Protein AF-A0A7S3PMA8-F1 (afdb_monomer_lite)

Secondary structure (DSSP, 8-state):
----SPPEEEETT-TTSTTHHHHHHTT-EEEEEES-HHHHH-BTTB-HHHHHHHTTPPPPEEEE---STTT------TT-SEEEEEE----SSSS--EEE--SSSSPPPPPGGGSTT----EEE--HHHHHHHHHHHHHHHEEEEEEEEEEEEEETTT--GGGS--BTTEEEEEEEEEESSSSEEEEEEEEEE-S---GGGHHHHHHHHHHHHHHHHHH---SSSSSS------HHHHHHHHHHHHHHHHHHHHHHHHS--

Structure (mmCIF, N/CA/C/O backbone):
data_AF-A0A7S3PMA8-F1
#
_entry.id   AF-A0A7S3PMA8-F1
#
loop_
_atom_site.group_PDB
_atom_site.id
_atom_site.type_symbol
_atom_site.label_atom_id
_atom_site.label_alt_id
_atom_site.label_comp_id
_atom_site.label_asym_id
_atom_site.label_entity_id
_atom_site.label_seq_id
_atom_site.pdbx_PDB_ins_code
_atom_site.Cartn_x
_atom_site.Cartn_y
_atom_site.Cartn_z
_atom_site.occupancy
_atom_site.B_iso_or_equiv
_atom_site.auth_seq_id
_atom_site.auth_comp_id
_atom_site.auth_asym_id
_atom_site.auth_atom_id
_atom_site.pdbx_PDB_model_num
ATOM 1 N N . LYS A 1 1 ? -29.763 1.129 2.396 1.00 38.31 1 LYS A N 1
ATOM 2 C CA . LYS A 1 1 ? -29.189 -0.102 1.795 1.00 38.31 1 LYS A CA 1
ATOM 3 C C . LYS A 1 1 ? -28.313 -0.768 2.851 1.00 38.31 1 LYS A C 1
ATOM 5 O O . LYS A 1 1 ? -27.217 -0.284 3.081 1.00 38.31 1 LYS A O 1
ATOM 10 N N . PHE A 1 2 ? -28.809 -1.796 3.542 1.00 37.44 2 PHE A N 1
ATOM 11 C CA . PHE A 1 2 ? -27.982 -2.598 4.448 1.00 37.44 2 PHE A CA 1
ATOM 12 C C . PHE A 1 2 ? -27.041 -3.451 3.591 1.00 37.44 2 PHE A C 1
ATOM 14 O O . PHE A 1 2 ? -27.498 -4.325 2.856 1.00 37.44 2 PHE A O 1
ATOM 21 N N . ARG A 1 3 ? -25.744 -3.137 3.601 1.00 42.75 3 ARG A N 1
ATOM 22 C CA . ARG A 1 3 ? -24.720 -3.932 2.917 1.00 42.75 3 ARG A CA 1
ATOM 23 C C . ARG A 1 3 ? -24.452 -5.142 3.822 1.00 42.75 3 ARG A C 1
ATOM 25 O O . ARG A 1 3 ? -23.809 -5.012 4.851 1.00 42.75 3 ARG A O 1
ATOM 32 N N . PHE A 1 4 ? -25.034 -6.293 3.483 1.00 50.31 4 PHE A N 1
ATOM 33 C CA . PHE A 1 4 ? -24.898 -7.555 4.234 1.00 50.31 4 PHE A CA 1
ATOM 34 C C . PHE A 1 4 ? -23.521 -8.229 4.070 1.00 50.31 4 PHE A C 1
ATOM 36 O O . PHE A 1 4 ? -23.271 -9.269 4.673 1.00 50.31 4 PHE A O 1
ATOM 43 N N . PHE A 1 5 ? -22.621 -7.645 3.277 1.00 60.41 5 PHE A N 1
ATOM 44 C CA . PHE A 1 5 ? -21.268 -8.149 3.073 1.00 60.41 5 PHE A CA 1
ATOM 45 C C . PHE A 1 5 ? -20.279 -7.328 3.894 1.00 60.41 5 PHE A C 1
ATOM 47 O O . PHE A 1 5 ? -20.252 -6.102 3.777 1.00 60.41 5 PHE A O 1
ATOM 54 N N . ARG A 1 6 ? -19.477 -8.015 4.716 1.00 78.44 6 ARG A N 1
ATOM 55 C CA . ARG A 1 6 ? -18.289 -7.421 5.333 1.00 78.44 6 ARG A CA 1
ATOM 56 C C . ARG A 1 6 ? -17.333 -7.014 4.216 1.00 78.44 6 ARG A C 1
ATOM 58 O O . ARG A 1 6 ? -17.061 -7.825 3.334 1.00 78.44 6 ARG A O 1
ATOM 65 N N . GLU A 1 7 ? -16.860 -5.775 4.253 1.00 93.94 7 GLU A N 1
ATOM 66 C CA . GLU A 1 7 ? -15.875 -5.276 3.293 1.00 93.94 7 GLU A CA 1
ATOM 67 C C . GLU A 1 7 ? -14.530 -5.970 3.518 1.00 93.94 7 GLU A C 1
ATOM 69 O O . GLU A 1 7 ? -14.171 -6.293 4.657 1.00 93.94 7 GLU A O 1
ATOM 74 N N . ILE A 1 8 ? -13.796 -6.219 2.434 1.00 96.56 8 ILE A N 1
ATOM 75 C CA . ILE A 1 8 ? -12.480 -6.853 2.484 1.00 96.56 8 ILE A CA 1
ATOM 76 C C . ILE A 1 8 ? -11.402 -5.786 2.311 1.00 96.56 8 ILE A C 1
ATOM 78 O O . ILE A 1 8 ? -11.321 -5.131 1.269 1.00 96.56 8 ILE A O 1
ATOM 82 N N . ILE A 1 9 ? -10.553 -5.634 3.327 1.00 98.06 9 ILE A N 1
ATOM 83 C CA . ILE A 1 9 ? -9.512 -4.604 3.374 1.00 98.06 9 ILE A CA 1
ATOM 84 C C . ILE A 1 9 ? -8.130 -5.248 3.387 1.00 98.06 9 ILE A C 1
ATOM 86 O O . ILE A 1 9 ? -7.898 -6.209 4.117 1.00 98.06 9 ILE A O 1
ATOM 90 N N . LEU A 1 10 ? -7.204 -4.702 2.599 1.00 98.19 10 LEU A N 1
ATOM 91 C CA . LEU A 1 10 ? -5.800 -5.110 2.575 1.00 98.19 10 LEU A CA 1
ATOM 92 C C . LEU A 1 10 ? -4.884 -3.972 3.046 1.00 98.19 10 LEU A C 1
ATOM 94 O O . LEU A 1 10 ? -4.959 -2.861 2.529 1.00 98.19 10 LEU A O 1
ATOM 98 N N . ASP A 1 11 ? -3.946 -4.275 3.938 1.00 97.75 11 ASP A N 1
ATOM 99 C CA . ASP A 1 11 ? -2.753 -3.455 4.166 1.00 97.75 11 ASP A CA 1
ATOM 100 C C . ASP A 1 11 ? -1.510 -4.198 3.641 1.00 97.75 11 ASP A C 1
ATOM 102 O O . ASP A 1 11 ? -1.054 -5.149 4.281 1.00 97.75 11 ASP A O 1
ATOM 106 N N . PRO A 1 12 ? -0.947 -3.821 2.475 1.00 96.44 12 PRO A N 1
ATOM 107 C CA . PRO A 1 12 ? 0.231 -4.479 1.911 1.00 96.44 12 PRO A CA 1
ATOM 108 C C . PRO A 1 12 ? 1.545 -4.185 2.652 1.00 96.44 12 PRO A C 1
ATOM 110 O O . PRO A 1 12 ? 2.574 -4.758 2.285 1.00 96.44 12 PRO A O 1
ATOM 113 N N . PHE A 1 13 ? 1.528 -3.288 3.643 1.00 94.94 13 PHE A N 1
ATOM 114 C CA . PHE A 1 13 ? 2.679 -2.881 4.451 1.00 94.94 13 PHE A CA 1
ATOM 115 C C . PHE A 1 13 ? 2.296 -2.834 5.939 1.00 94.94 13 PHE A C 1
ATOM 117 O O . PHE A 1 13 ? 2.542 -1.849 6.634 1.00 94.94 13 PHE A O 1
ATOM 124 N N . VAL A 1 14 ? 1.684 -3.920 6.420 1.00 94.50 14 VAL A N 1
ATOM 125 C CA . VAL A 1 14 ? 0.914 -3.970 7.672 1.00 94.50 14 VAL A CA 1
ATOM 126 C C . VAL A 1 14 ? 1.694 -3.549 8.913 1.00 94.50 14 VAL A C 1
ATOM 128 O O . VAL A 1 14 ? 1.109 -3.021 9.863 1.00 94.50 14 VAL A O 1
ATOM 131 N N . GLY A 1 15 ? 3.009 -3.781 8.952 1.00 91.44 15 GLY A N 1
ATOM 132 C CA . GLY A 1 15 ? 3.815 -3.447 10.115 1.00 91.44 15 GLY A CA 1
ATOM 133 C C . GLY A 1 15 ? 3.262 -4.098 11.390 1.00 91.44 15 GLY A C 1
ATOM 134 O O . GLY A 1 15 ? 3.107 -5.313 11.487 1.00 91.44 15 GLY A O 1
ATOM 135 N N . THR A 1 16 ? 2.919 -3.270 12.379 1.00 88.75 16 THR A N 1
ATOM 136 C CA . THR A 1 16 ? 2.305 -3.710 13.645 1.00 88.75 16 THR A CA 1
ATOM 137 C C . THR A 1 16 ? 0.781 -3.888 13.583 1.00 88.75 16 THR A C 1
ATOM 139 O O . THR A 1 16 ? 0.163 -4.140 14.615 1.00 88.75 16 THR A O 1
ATOM 142 N N . GLY A 1 17 ? 0.151 -3.712 12.419 1.00 91.38 17 GLY A N 1
ATOM 143 C CA . GLY A 1 17 ? -1.290 -3.904 12.211 1.00 91.38 17 GLY A CA 1
ATOM 144 C C . GLY A 1 17 ? -2.182 -2.742 12.638 1.00 91.38 17 GLY A C 1
ATOM 145 O O . GLY A 1 17 ? -3.403 -2.873 12.615 1.00 91.38 17 GLY A O 1
ATOM 146 N N . SER A 1 18 ? -1.611 -1.596 13.015 1.00 92.19 18 SER A N 1
ATOM 147 C CA . SER A 1 18 ? -2.373 -0.486 13.601 1.00 92.19 18 SER A CA 1
ATOM 148 C C . SER A 1 18 ? -3.406 0.127 12.648 1.00 92.19 18 SER A C 1
ATOM 150 O O . SER A 1 18 ? -4.466 0.540 13.108 1.00 92.19 18 SER A O 1
ATOM 152 N N . LEU A 1 19 ? -3.140 0.170 11.336 1.00 95.12 19 LEU A N 1
ATOM 153 C CA . LEU A 1 19 ? -4.092 0.701 10.347 1.00 95.12 19 LEU A CA 1
ATOM 154 C C . LEU A 1 19 ? -5.306 -0.208 10.127 1.00 95.12 19 LEU A C 1
ATOM 156 O O . LEU A 1 19 ? -6.382 0.267 9.765 1.00 95.12 19 LEU A O 1
ATOM 160 N N . LEU A 1 20 ? -5.161 -1.504 10.400 1.00 96.56 20 LEU A N 1
ATOM 161 C CA . LEU A 1 20 ? -6.244 -2.475 10.275 1.00 96.56 20 LEU A CA 1
ATOM 162 C C . LEU A 1 20 ? -7.172 -2.482 11.502 1.00 96.56 20 LEU A C 1
ATOM 164 O O . LEU A 1 20 ? -8.302 -2.945 11.395 1.00 96.56 20 LEU A O 1
ATOM 168 N N . ILE A 1 21 ? -6.754 -1.921 12.644 1.00 96.19 21 ILE A N 1
ATOM 169 C CA . ILE A 1 21 ? -7.591 -1.797 13.852 1.00 96.19 21 ILE A CA 1
ATOM 170 C C . ILE A 1 21 ? -8.912 -1.056 13.579 1.00 96.19 21 ILE A C 1
ATOM 172 O O . ILE A 1 21 ? -9.964 -1.650 13.826 1.00 96.19 21 ILE A O 1
ATOM 176 N N . PRO A 1 22 ? -8.922 0.193 13.059 1.00 95.75 22 PRO A N 1
ATOM 177 C CA . PRO A 1 22 ? -10.178 0.884 12.767 1.00 95.75 22 PRO A CA 1
ATOM 178 C C . PRO A 1 22 ? -11.003 0.146 11.706 1.00 95.75 22 PRO A C 1
ATOM 180 O O . PRO A 1 22 ? -12.216 0.033 1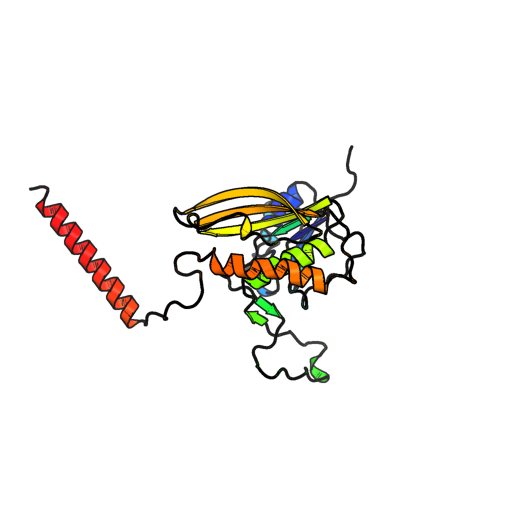1.847 1.00 95.75 22 PRO A O 1
ATOM 183 N N . CYS A 1 23 ? -10.353 -0.421 10.689 1.00 96.00 23 CYS A N 1
ATOM 184 C CA . CYS A 1 23 ? -11.004 -1.206 9.640 1.00 96.00 23 CYS A CA 1
ATOM 185 C C . CYS A 1 23 ? -11.808 -2.385 10.219 1.00 96.00 23 CYS A C 1
ATOM 187 O O . CYS A 1 23 ? -12.990 -2.555 9.910 1.00 96.00 23 CYS A O 1
ATOM 189 N N . THR A 1 24 ? -11.187 -3.154 11.117 1.00 96.12 24 THR A N 1
ATOM 190 C CA . THR A 1 24 ? -11.832 -4.270 11.817 1.00 96.12 24 THR A CA 1
ATOM 191 C C . THR A 1 24 ? -12.903 -3.792 12.793 1.00 96.12 24 THR A C 1
ATOM 193 O O . THR A 1 24 ? -13.965 -4.405 12.872 1.00 96.12 24 THR A O 1
ATOM 196 N N . TYR A 1 25 ? -12.659 -2.701 13.527 1.00 95.75 25 TYR A N 1
ATOM 197 C CA . TYR A 1 25 ? -13.641 -2.122 14.451 1.00 95.75 25 TYR A CA 1
ATOM 198 C C . TYR A 1 25 ? -14.954 -1.764 13.738 1.00 95.75 25 TYR A C 1
ATOM 200 O O . TYR A 1 25 ? -16.032 -2.035 14.260 1.00 95.75 25 TYR A O 1
ATOM 208 N N . PHE A 1 26 ? -14.872 -1.241 12.510 1.00 94.75 26 PHE A N 1
ATOM 209 C CA . PHE A 1 26 ? -16.038 -0.951 11.670 1.00 94.75 26 PHE A CA 1
ATOM 210 C C . PHE A 1 26 ? -16.614 -2.176 10.930 1.00 94.75 26 PHE A C 1
ATOM 212 O O . PHE A 1 26 ? -17.517 -2.028 10.111 1.00 94.75 26 PHE A O 1
ATOM 219 N N . GLY A 1 27 ? -16.149 -3.392 11.240 1.00 93.62 27 GLY A N 1
ATOM 220 C CA . GLY A 1 27 ? -16.753 -4.648 10.781 1.00 93.62 27 GLY A CA 1
ATOM 221 C C . GLY A 1 27 ? -16.135 -5.270 9.526 1.00 93.62 27 GLY A C 1
ATOM 222 O O . GLY A 1 27 ? -16.688 -6.244 9.007 1.00 93.62 27 GLY A O 1
ATOM 223 N N . SER A 1 28 ? -15.005 -4.751 9.044 1.00 95.69 28 SER A N 1
ATOM 224 C CA . SER A 1 28 ? -14.321 -5.286 7.857 1.00 95.69 28 SER A CA 1
ATOM 225 C C . SER A 1 28 ? -13.547 -6.569 8.166 1.00 95.69 28 SER A C 1
ATOM 227 O O . SER A 1 28 ? -13.084 -6.778 9.290 1.00 95.69 28 SER A O 1
ATOM 229 N N . TYR A 1 29 ? -13.370 -7.421 7.154 1.00 96.12 29 TYR A N 1
ATOM 230 C CA . TYR A 1 29 ? -12.402 -8.515 7.201 1.00 96.12 29 TYR A CA 1
ATOM 231 C C . TYR A 1 29 ? -11.065 -8.019 6.650 1.00 96.12 29 TYR A C 1
ATOM 233 O O . TYR A 1 29 ? -10.991 -7.518 5.528 1.00 96.12 29 TYR A O 1
ATOM 241 N N . CYS A 1 30 ? -10.009 -8.143 7.446 1.00 97.25 30 CYS A N 1
ATOM 242 C CA . CYS A 1 30 ? -8.735 -7.500 7.164 1.00 97.25 30 CYS A CA 1
ATOM 243 C C . CYS A 1 30 ? -7.656 -8.527 6.808 1.00 97.25 30 CYS A C 1
ATOM 245 O O . CYS A 1 30 ? -7.473 -9.524 7.506 1.00 97.25 30 CYS A O 1
ATOM 247 N N . TYR A 1 31 ? -6.899 -8.224 5.762 1.00 97.06 31 TYR A N 1
ATOM 248 C CA . TYR A 1 31 ? -5.677 -8.907 5.366 1.00 97.06 31 TYR A CA 1
ATOM 249 C C . TYR A 1 31 ? -4.503 -7.948 5.535 1.00 97.06 31 TYR A C 1
ATOM 251 O O . TYR A 1 31 ? -4.583 -6.777 5.168 1.00 97.06 31 TYR A O 1
ATOM 259 N N . GLY A 1 32 ? -3.403 -8.433 6.089 1.00 96.19 32 GLY A N 1
ATOM 260 C CA . GLY A 1 32 ? -2.172 -7.669 6.239 1.00 96.19 32 GLY A CA 1
ATOM 261 C C . GLY A 1 32 ? -1.009 -8.392 5.589 1.00 96.19 32 GLY A C 1
ATOM 262 O O . GLY A 1 32 ? -0.935 -9.615 5.643 1.00 96.19 32 GLY A O 1
ATOM 263 N N . ALA A 1 33 ? -0.073 -7.660 5.000 1.00 95.25 33 ALA A N 1
ATOM 264 C CA . ALA A 1 33 ? 1.144 -8.247 4.477 1.00 95.25 33 ALA A CA 1
ATOM 265 C C . ALA A 1 33 ? 2.393 -7.445 4.826 1.00 95.25 33 ALA A C 1
ATOM 267 O O . ALA A 1 33 ? 2.359 -6.222 4.905 1.00 95.25 33 ALA A O 1
ATOM 268 N N . ASP A 1 34 ? 3.504 -8.150 5.020 1.00 93.62 34 ASP A N 1
ATOM 269 C CA . ASP A 1 34 ? 4.830 -7.547 5.143 1.00 93.62 34 ASP A CA 1
ATOM 270 C C . ASP A 1 34 ? 5.879 -8.469 4.511 1.00 93.62 34 ASP A C 1
ATOM 272 O O . ASP A 1 34 ? 5.765 -9.698 4.537 1.00 93.62 34 ASP A O 1
ATOM 276 N N . ILE A 1 35 ? 6.932 -7.889 3.944 1.00 91.75 35 ILE A N 1
ATOM 277 C CA . ILE A 1 35 ? 8.042 -8.659 3.373 1.00 91.75 35 ILE A CA 1
ATOM 278 C C . ILE A 1 35 ? 8.953 -9.229 4.474 1.00 91.75 35 ILE A C 1
ATOM 280 O O . ILE A 1 35 ? 9.617 -10.258 4.277 1.00 91.75 35 ILE A O 1
ATOM 284 N N . ASP A 1 36 ? 8.993 -8.575 5.639 1.00 88.94 36 ASP A N 1
ATOM 285 C CA . ASP A 1 36 ? 9.798 -8.965 6.790 1.00 88.94 36 ASP A CA 1
ATOM 286 C C . ASP A 1 36 ? 9.002 -9.849 7.760 1.00 88.94 36 ASP A C 1
ATOM 288 O O . ASP A 1 36 ? 8.242 -9.370 8.598 1.00 88.94 36 ASP A O 1
ATOM 292 N N . ALA A 1 37 ? 9.243 -11.163 7.704 1.00 86.31 37 ALA A N 1
ATOM 293 C CA . ALA A 1 37 ? 8.594 -12.143 8.582 1.00 86.31 37 ALA A CA 1
ATOM 294 C C . ALA A 1 37 ? 8.743 -11.815 10.078 1.00 86.31 37 ALA A C 1
ATOM 296 O O . ALA A 1 37 ? 7.839 -12.081 10.861 1.00 86.31 37 ALA A O 1
ATOM 297 N N . ARG A 1 38 ? 9.846 -11.164 10.473 1.00 86.75 38 ARG A N 1
ATOM 298 C CA . ARG A 1 38 ? 10.104 -10.795 11.875 1.00 86.75 38 ARG A CA 1
ATOM 299 C C . ARG A 1 38 ? 9.115 -9.754 12.395 1.00 86.75 38 ARG A C 1
ATOM 301 O O . ARG A 1 38 ? 8.906 -9.662 13.600 1.00 86.75 38 ARG A O 1
ATOM 308 N N . ILE A 1 39 ? 8.562 -8.932 11.504 1.00 86.06 39 ILE A N 1
ATOM 309 C CA . ILE A 1 39 ? 7.545 -7.936 11.850 1.00 86.06 39 ILE A CA 1
ATOM 310 C C . ILE A 1 39 ? 6.208 -8.631 12.117 1.00 86.06 39 ILE A C 1
ATOM 312 O O . ILE A 1 39 ? 5.551 -8.315 13.106 1.00 86.06 39 ILE A O 1
ATOM 316 N N . LEU A 1 40 ? 5.865 -9.632 11.300 1.00 85.69 40 LEU A N 1
ATOM 317 C CA . LEU A 1 40 ? 4.648 -10.432 11.458 1.00 85.69 40 LEU A CA 1
ATOM 318 C C . LEU A 1 40 ? 4.698 -11.320 12.712 1.00 85.69 40 LEU A C 1
ATOM 320 O O . LEU A 1 40 ? 3.729 -11.383 13.465 1.00 85.69 40 LEU A O 1
ATOM 324 N N . GLU A 1 41 ? 5.839 -11.966 12.967 1.00 83.94 41 GLU A N 1
ATOM 325 C CA . GLU A 1 41 ? 6.057 -12.818 14.146 1.00 83.94 41 GLU A CA 1
ATOM 326 C C . GLU A 1 41 ? 6.108 -12.015 15.456 1.00 83.94 41 GLU A C 1
ATOM 328 O O . GLU A 1 41 ? 5.677 -12.498 16.506 1.00 83.94 41 GLU A O 1
ATOM 333 N N . GLY A 1 42 ? 6.603 -10.774 15.404 1.00 82.50 42 GLY A N 1
ATOM 334 C CA . GLY A 1 42 ? 6.761 -9.912 16.571 1.00 82.50 42 GLY A CA 1
ATOM 335 C C . GLY A 1 42 ? 7.967 -10.259 17.456 1.00 82.50 42 GLY A C 1
ATOM 336 O O . GLY A 1 42 ? 8.863 -11.015 17.083 1.00 82.50 42 GLY A O 1
ATOM 337 N N . LYS A 1 43 ? 8.036 -9.652 18.648 1.00 79.44 43 LYS A N 1
ATOM 338 C CA . LYS A 1 43 ? 9.097 -9.873 19.652 1.00 79.44 43 LYS A CA 1
ATOM 339 C C . LYS A 1 43 ? 8.527 -9.864 21.066 1.00 79.44 43 LYS A C 1
ATOM 341 O O . LYS A 1 43 ? 7.627 -9.085 21.359 1.00 79.44 43 LYS A O 1
ATOM 346 N N . ASN A 1 44 ? 9.121 -10.648 21.972 1.00 76.94 44 ASN A N 1
ATOM 347 C CA . ASN A 1 44 ? 8.786 -10.664 23.406 1.00 76.94 44 ASN A CA 1
ATOM 348 C C . ASN A 1 44 ? 7.275 -10.817 23.666 1.00 76.94 44 ASN A C 1
ATOM 350 O O . ASN A 1 44 ? 6.686 -10.034 24.411 1.00 76.94 44 ASN A O 1
ATOM 354 N N . SER A 1 45 ? 6.647 -11.781 22.986 1.00 72.94 45 SER A N 1
ATOM 355 C CA . SER A 1 45 ? 5.202 -12.058 23.050 1.00 72.94 45 SER A CA 1
ATOM 356 C C . SER A 1 45 ? 4.288 -10.917 22.577 1.00 72.94 45 SER A C 1
ATOM 358 O O . SER A 1 45 ? 3.076 -11.001 22.753 1.00 72.94 45 SER A O 1
ATOM 360 N N . LYS A 1 46 ? 4.845 -9.863 21.961 1.00 79.81 46 LYS A N 1
ATOM 361 C CA . LYS A 1 46 ? 4.096 -8.790 21.301 1.00 79.81 46 LYS A CA 1
ATOM 362 C C . LYS A 1 46 ? 4.253 -8.898 19.792 1.00 79.81 46 LYS A C 1
ATOM 364 O O . LYS A 1 46 ? 5.366 -8.803 19.274 1.00 79.81 46 LYS A O 1
ATOM 369 N N . ASN A 1 47 ? 3.142 -9.062 19.094 1.00 85.31 47 ASN A N 1
ATOM 370 C CA . ASN A 1 47 ? 3.076 -9.167 17.640 1.00 85.31 47 ASN A CA 1
ATOM 371 C C . ASN A 1 47 ? 1.931 -8.302 17.097 1.00 85.31 47 ASN A C 1
ATOM 373 O O . ASN A 1 47 ? 1.261 -7.595 17.854 1.00 85.31 47 ASN A O 1
ATOM 377 N N . ALA A 1 48 ? 1.715 -8.341 15.783 1.00 85.06 48 ALA A N 1
ATOM 378 C CA . ALA A 1 48 ? 0.646 -7.578 15.146 1.00 85.06 48 ALA A CA 1
ATOM 379 C C . ALA A 1 48 ? -0.752 -7.921 15.706 1.00 85.06 48 ALA A C 1
ATOM 381 O O . ALA A 1 48 ? -1.629 -7.061 15.711 1.00 85.06 48 ALA A O 1
ATOM 382 N N . PHE A 1 49 ? -0.952 -9.130 16.248 1.00 91.50 49 PHE A N 1
ATOM 383 C CA . PHE A 1 49 ? -2.216 -9.547 16.860 1.00 91.50 49 PHE A CA 1
ATOM 384 C C . PHE A 1 49 ? -2.444 -8.995 18.264 1.00 91.50 49 PHE A C 1
ATOM 386 O O . PHE A 1 49 ? -3.597 -8.827 18.649 1.00 91.50 49 PHE A O 1
ATOM 393 N N . SER A 1 50 ? -1.387 -8.642 19.000 1.00 89.94 50 SER A N 1
ATOM 394 C CA . SER A 1 50 ? -1.512 -8.139 20.374 1.00 89.94 50 SER A CA 1
ATOM 395 C C . SER A 1 50 ? -2.395 -6.892 20.472 1.00 89.94 50 SER A C 1
ATOM 397 O O . SER A 1 50 ? -3.116 -6.728 21.452 1.00 89.94 50 SER A O 1
ATOM 399 N N . ASN A 1 51 ? -2.384 -6.038 19.443 1.00 88.81 51 ASN A N 1
ATOM 400 C CA . ASN A 1 51 ? -3.276 -4.882 19.369 1.00 88.81 51 ASN A CA 1
ATOM 401 C C . ASN A 1 51 ? -4.744 -5.325 19.245 1.00 88.81 51 ASN A C 1
ATOM 403 O O . ASN A 1 51 ? -5.602 -4.820 19.959 1.00 88.81 51 ASN A O 1
ATOM 407 N N . PHE A 1 52 ? -5.039 -6.302 18.386 1.00 94.38 52 PHE A N 1
ATOM 408 C CA . PHE A 1 52 ? -6.398 -6.822 18.202 1.00 94.38 52 PHE A CA 1
ATOM 409 C C . PHE A 1 52 ? -6.912 -7.519 19.460 1.00 94.38 52 PHE A C 1
ATOM 411 O O . PHE A 1 52 ? -8.057 -7.297 19.839 1.00 94.38 52 PHE A O 1
ATOM 418 N N . ASP A 1 53 ? -6.055 -8.284 20.141 1.00 93.88 53 ASP A N 1
ATOM 419 C CA . ASP A 1 53 ? -6.380 -8.895 21.433 1.00 93.88 53 ASP A CA 1
ATOM 420 C C . ASP A 1 53 ? -6.735 -7.840 22.482 1.00 93.88 53 ASP A C 1
ATOM 422 O O . ASP A 1 53 ? -7.756 -7.958 23.157 1.00 93.88 53 ASP A O 1
ATOM 426 N N . GLN A 1 54 ? -5.939 -6.770 22.575 1.00 91.88 54 GLN A N 1
ATOM 427 C CA . GLN A 1 54 ? -6.186 -5.669 23.507 1.00 91.88 54 GLN A CA 1
ATOM 428 C C . GLN A 1 54 ? -7.542 -4.987 23.264 1.00 91.88 54 GLN A C 1
ATOM 430 O O . GLN A 1 54 ? -8.212 -4.610 24.223 1.00 91.88 54 GLN A O 1
ATOM 435 N N . TYR A 1 55 ? -7.943 -4.816 22.003 1.00 93.19 55 TYR A N 1
ATOM 436 C CA . TYR A 1 55 ? -9.215 -4.180 21.645 1.00 93.19 55 TYR A CA 1
ATOM 437 C C . TYR A 1 55 ? -10.395 -5.163 21.537 1.00 93.19 55 TYR A C 1
ATOM 439 O O . TYR A 1 55 ? -11.502 -4.732 21.220 1.00 93.19 55 TYR A O 1
ATOM 447 N N . GLY A 1 56 ? -10.193 -6.465 21.781 1.00 95.44 56 GLY A N 1
ATOM 448 C CA . GLY A 1 56 ? -11.240 -7.484 21.622 1.00 95.44 56 GLY A CA 1
ATOM 449 C C . GLY A 1 56 ? -11.734 -7.634 20.177 1.00 95.44 56 GLY A C 1
ATOM 450 O O . GLY A 1 56 ? -12.904 -7.934 19.947 1.00 95.44 56 GLY A O 1
ATOM 451 N N . LEU A 1 57 ? -10.861 -7.381 19.200 1.00 95.81 57 LEU A N 1
ATOM 452 C CA . LEU A 1 57 ? -11.185 -7.368 17.775 1.00 95.81 57 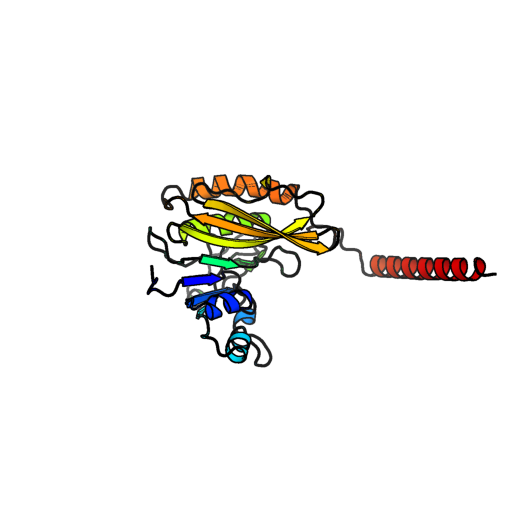LEU A CA 1
ATOM 453 C C . LEU A 1 57 ? -10.817 -8.684 17.086 1.00 95.81 57 LEU A C 1
ATOM 455 O O . LEU A 1 57 ? -9.904 -9.406 17.493 1.00 95.81 57 LEU A O 1
ATOM 459 N N . GLN A 1 58 ? -11.499 -8.968 15.975 1.00 94.62 58 GLN A N 1
ATOM 460 C CA . GLN A 1 58 ? -11.144 -10.087 15.110 1.00 94.62 58 GLN A CA 1
ATOM 461 C C . GLN A 1 58 ? -9.734 -9.886 14.532 1.00 94.62 58 GLN A C 1
ATOM 463 O O . GLN A 1 58 ? -9.417 -8.829 13.988 1.00 94.62 58 GLN A O 1
ATOM 468 N N . LYS A 1 59 ? -8.882 -10.908 14.624 1.00 95.38 59 LYS A N 1
ATOM 469 C CA . LYS A 1 59 ? -7.527 -10.845 14.063 1.00 95.38 59 LYS A CA 1
ATOM 470 C C . LYS A 1 59 ? -7.576 -10.842 12.526 1.00 95.38 59 LYS A C 1
ATOM 472 O O . LYS A 1 59 ? -8.412 -11.554 11.964 1.00 95.38 59 LYS A O 1
ATOM 477 N N . PRO A 1 60 ? -6.707 -10.066 11.853 1.00 95.25 60 PRO A N 1
ATOM 478 C CA . PRO A 1 60 ? -6.546 -10.142 10.408 1.00 95.25 60 PRO A CA 1
ATOM 479 C C . PRO A 1 60 ? -5.794 -11.416 10.009 1.00 95.25 60 PRO A C 1
ATOM 481 O O . PRO A 1 60 ? -5.069 -11.994 10.818 1.00 95.25 60 PRO A O 1
ATOM 484 N N . ASP A 1 61 ? -5.883 -11.800 8.742 1.00 95.31 61 ASP A N 1
ATOM 485 C CA . ASP A 1 61 ? -4.973 -12.793 8.170 1.00 95.31 61 ASP A CA 1
ATOM 486 C C . ASP A 1 61 ? -3.679 -12.102 7.724 1.00 95.31 61 ASP A C 1
ATOM 488 O O . ASP A 1 61 ? -3.718 -11.107 6.996 1.00 95.31 61 ASP A O 1
ATOM 492 N N . LEU A 1 62 ? -2.523 -12.609 8.166 1.00 94.12 62 LEU A N 1
ATOM 493 C CA . LEU A 1 62 ? -1.219 -12.004 7.883 1.00 94.12 62 LEU A CA 1
ATOM 494 C C . LEU A 1 62 ? -0.399 -12.842 6.904 1.00 94.12 62 LEU A C 1
ATOM 496 O O . LEU A 1 62 ? -0.193 -14.039 7.109 1.00 94.12 62 LEU A O 1
ATOM 500 N N . TRP A 1 63 ? 0.128 -12.197 5.865 1.00 93.00 63 TRP A N 1
ATOM 501 C CA . TRP A 1 63 ? 0.905 -12.835 4.810 1.00 93.00 63 TRP A CA 1
ATOM 502 C C . TRP A 1 63 ? 2.317 -12.279 4.731 1.00 93.00 63 TRP A C 1
ATOM 504 O O . TRP A 1 63 ? 2.543 -11.070 4.691 1.00 93.00 63 TRP A O 1
ATOM 514 N N . ARG A 1 64 ? 3.293 -13.174 4.593 1.00 91.50 64 ARG A N 1
ATOM 515 C CA . ARG A 1 64 ? 4.619 -12.757 4.159 1.00 91.50 64 ARG A CA 1
ATOM 516 C C . ARG A 1 64 ? 4.604 -12.545 2.647 1.00 91.50 64 ARG A C 1
ATOM 518 O O . ARG A 1 64 ? 4.544 -13.520 1.901 1.00 91.50 64 ARG A O 1
ATOM 525 N N . MET A 1 65 ? 4.690 -11.300 2.191 1.00 91.75 65 MET A N 1
ATOM 526 C CA . MET A 1 65 ? 4.595 -10.974 0.766 1.00 91.75 65 MET A CA 1
ATOM 527 C C . MET A 1 65 ? 5.410 -9.729 0.409 1.00 91.75 65 MET A C 1
ATOM 529 O O . MET A 1 65 ? 5.533 -8.793 1.190 1.00 91.75 65 MET A O 1
ATOM 533 N N . ASP A 1 66 ? 5.949 -9.714 -0.807 1.00 92.50 66 ASP A N 1
ATOM 534 C CA . ASP A 1 66 ? 6.499 -8.519 -1.441 1.00 92.50 66 ASP A CA 1
ATOM 535 C C . ASP A 1 66 ? 5.421 -7.874 -2.322 1.00 92.50 66 ASP A C 1
ATOM 537 O O . ASP A 1 66 ? 4.906 -8.522 -3.225 1.00 92.50 66 ASP A O 1
ATOM 541 N N . PHE A 1 67 ? 5.080 -6.606 -2.090 1.00 93.50 67 PHE A N 1
ATOM 542 C CA . PHE A 1 67 ? 4.062 -5.903 -2.879 1.00 93.50 67 PHE A CA 1
ATOM 543 C C . PHE A 1 67 ? 4.607 -5.247 -4.164 1.00 93.50 67 PHE A C 1
ATOM 545 O O . PHE A 1 67 ? 3.920 -4.458 -4.807 1.00 93.50 67 PHE A O 1
ATOM 552 N N . SER A 1 68 ? 5.845 -5.554 -4.567 1.00 92.38 68 SER A N 1
ATOM 553 C CA . SER A 1 68 ? 6.389 -5.147 -5.867 1.00 92.38 68 SER A CA 1
ATOM 554 C C . SER A 1 68 ? 5.727 -5.899 -7.038 1.00 92.38 68 SER A C 1
ATOM 556 O O . SER A 1 68 ? 5.167 -6.981 -6.841 1.00 92.38 68 SER A O 1
ATOM 558 N N . PRO A 1 69 ? 5.828 -5.411 -8.290 1.00 87.31 69 PRO A N 1
ATOM 559 C CA . PRO A 1 69 ? 5.182 -6.033 -9.451 1.00 87.31 69 PRO A CA 1
ATOM 560 C C . PRO A 1 69 ? 5.573 -7.494 -9.704 1.00 87.31 69 PRO A C 1
ATOM 562 O O . PRO A 1 69 ? 4.790 -8.251 -10.269 1.00 87.31 69 PRO A O 1
ATOM 565 N N . ARG A 1 70 ? 6.790 -7.894 -9.312 1.00 83.69 70 ARG A N 1
ATOM 566 C CA . ARG A 1 70 ? 7.273 -9.281 -9.439 1.00 83.69 70 ARG A CA 1
ATOM 567 C C . ARG A 1 70 ? 7.074 -10.104 -8.170 1.00 83.69 70 ARG A C 1
ATOM 569 O O . ARG A 1 70 ? 7.100 -11.326 -8.242 1.00 83.69 70 ARG A O 1
ATOM 576 N N . GLY A 1 71 ? 6.941 -9.442 -7.023 1.00 84.12 71 GLY A N 1
ATOM 577 C CA . GLY A 1 71 ? 6.758 -10.093 -5.731 1.00 84.12 71 GLY A CA 1
ATOM 578 C C . GLY A 1 71 ? 5.300 -10.372 -5.384 1.00 84.12 71 GLY A C 1
ATOM 579 O O . GLY A 1 71 ? 5.026 -11.325 -4.655 1.00 84.12 71 GLY A O 1
ATOM 580 N N . CYS A 1 72 ? 4.371 -9.562 -5.905 1.00 88.44 72 CYS A N 1
ATOM 581 C CA . CYS A 1 72 ? 2.965 -9.630 -5.537 1.00 88.44 72 CYS A CA 1
ATOM 582 C C . CYS A 1 72 ? 2.326 -10.882 -6.141 1.00 88.44 72 CYS A C 1
ATOM 584 O O . CYS A 1 72 ? 2.002 -10.932 -7.327 1.00 88.44 72 CYS A O 1
ATOM 586 N N . CYS A 1 73 ? 2.133 -11.900 -5.306 1.00 86.88 73 CYS A N 1
ATOM 587 C CA . CYS A 1 73 ? 1.615 -13.204 -5.709 1.00 86.88 73 CYS A CA 1
ATOM 588 C C . CYS A 1 73 ? 0.083 -13.318 -5.630 1.00 86.88 73 CYS A C 1
ATOM 590 O O . CYS A 1 73 ? -0.464 -14.385 -5.920 1.00 86.88 73 CYS A O 1
ATOM 592 N N . ILE A 1 74 ? -0.622 -12.236 -5.274 1.00 92.19 74 ILE A N 1
ATOM 593 C CA . ILE A 1 74 ? -2.087 -12.219 -5.226 1.00 92.19 74 ILE A CA 1
ATOM 594 C C . ILE A 1 74 ? -2.638 -12.327 -6.649 1.00 92.19 74 ILE A C 1
ATOM 596 O O . ILE A 1 74 ? -2.451 -11.432 -7.482 1.00 92.19 74 ILE A O 1
ATOM 600 N N . ARG A 1 75 ? -3.359 -13.420 -6.904 1.00 89.19 75 ARG A N 1
ATOM 601 C CA . ARG A 1 75 ? -4.172 -13.609 -8.106 1.00 89.19 75 ARG A CA 1
ATOM 602 C C . ARG A 1 75 ? -5.573 -13.081 -7.820 1.00 89.19 75 ARG A C 1
ATOM 604 O O . ARG A 1 75 ? -6.284 -13.663 -7.010 1.00 89.19 75 ARG A O 1
ATOM 611 N N . ALA A 1 76 ? -5.930 -11.975 -8.462 1.00 87.50 76 ALA A N 1
ATOM 612 C CA . ALA A 1 76 ? -7.266 -11.396 -8.387 1.00 87.50 76 ALA A CA 1
ATOM 613 C C . ALA A 1 76 ? -8.043 -11.718 -9.671 1.00 87.50 76 ALA A C 1
ATOM 615 O O . ALA A 1 76 ? -7.421 -11.819 -10.737 1.00 87.50 76 ALA A O 1
ATOM 616 N N . PRO A 1 77 ? -9.371 -11.875 -9.587 1.00 89.25 77 PRO A N 1
ATOM 617 C CA . PRO A 1 77 ? -10.204 -11.966 -10.773 1.00 89.25 77 PRO A CA 1
ATOM 618 C C . PRO A 1 77 ? -10.308 -10.582 -11.457 1.00 89.25 77 PRO A C 1
ATOM 620 O O . PRO A 1 77 ? -9.919 -9.574 -10.853 1.00 89.25 77 PRO A O 1
ATOM 623 N N . PRO A 1 78 ? -10.795 -10.494 -12.710 1.00 85.25 78 PRO A N 1
ATOM 624 C CA . PRO A 1 78 ? -10.877 -9.228 -13.452 1.00 85.25 78 PRO A CA 1
ATOM 625 C C . PRO A 1 78 ? -11.640 -8.111 -12.720 1.00 85.25 78 PRO A C 1
ATOM 627 O O . PRO A 1 78 ? -11.311 -6.929 -12.849 1.00 85.25 78 PRO A O 1
ATOM 630 N N . GLU A 1 79 ? -12.642 -8.485 -11.928 1.00 88.56 79 GLU A N 1
ATOM 631 C CA . GLU A 1 79 ? -13.462 -7.591 -11.120 1.00 88.56 79 GLU A CA 1
ATOM 632 C C . GLU A 1 79 ? -12.754 -7.043 -9.877 1.00 88.56 79 GLU A C 1
ATOM 634 O O . GLU A 1 79 ? -13.245 -6.064 -9.326 1.00 88.56 79 GLU A O 1
ATOM 639 N N . GLY A 1 80 ? -11.604 -7.596 -9.476 1.00 93.75 80 GLY A N 1
ATOM 640 C CA . GLY A 1 80 ? -10.892 -7.251 -8.243 1.00 93.75 80 GLY A CA 1
ATOM 641 C C . GLY A 1 80 ? -11.255 -8.145 -7.052 1.00 93.75 80 GLY A C 1
ATOM 642 O O . GLY A 1 80 ? -12.158 -8.970 -7.121 1.00 93.75 80 GLY A O 1
ATOM 643 N N . LEU A 1 81 ? -10.513 -8.000 -5.952 1.00 95.38 81 LEU A N 1
ATOM 644 C CA . LEU A 1 81 ? -10.649 -8.822 -4.742 1.00 95.38 81 LEU A CA 1
ATOM 645 C C . LEU A 1 81 ? -10.966 -8.000 -3.485 1.00 95.38 81 LEU A C 1
ATOM 647 O O . LEU A 1 81 ? -11.680 -8.481 -2.612 1.00 95.38 81 LEU A O 1
ATOM 651 N N . PHE A 1 82 ? -10.427 -6.782 -3.380 1.00 97.38 82 PHE A N 1
ATOM 652 C CA . PHE A 1 82 ? -10.519 -5.965 -2.166 1.00 97.38 82 PHE A CA 1
ATOM 653 C C . PHE A 1 82 ? -11.426 -4.749 -2.367 1.00 97.38 82 PHE A C 1
ATOM 655 O O . PHE A 1 82 ? -11.336 -4.071 -3.393 1.00 97.38 82 PHE A O 1
ATOM 662 N N . ASP A 1 83 ? -12.252 -4.438 -1.367 1.00 97.81 83 ASP A N 1
ATOM 663 C CA . ASP A 1 83 ? -13.044 -3.203 -1.314 1.00 97.81 83 ASP A CA 1
ATOM 664 C C . ASP A 1 83 ? -12.149 -1.985 -1.056 1.00 97.81 83 ASP A C 1
ATOM 666 O O . ASP A 1 83 ? -12.359 -0.913 -1.631 1.00 97.81 83 ASP A O 1
ATOM 670 N N . ALA A 1 84 ? -11.118 -2.155 -0.224 1.00 98.25 84 ALA A N 1
ATOM 671 C CA . ALA A 1 84 ? -10.138 -1.112 0.031 1.00 98.25 84 ALA A CA 1
ATOM 672 C C . ALA A 1 84 ? -8.723 -1.652 0.260 1.00 98.25 84 ALA A C 1
ATOM 674 O O . ALA A 1 84 ? -8.510 -2.758 0.754 1.00 98.25 84 ALA A O 1
ATOM 675 N N . ILE A 1 85 ? -7.743 -0.816 -0.066 1.00 98.56 85 ILE A N 1
ATOM 676 C CA . ILE A 1 85 ? -6.347 -0.977 0.325 1.00 98.56 85 ILE A CA 1
ATOM 677 C C . ILE A 1 85 ? -5.992 0.227 1.189 1.00 98.56 85 ILE A C 1
ATOM 679 O O . ILE A 1 85 ? -6.127 1.357 0.727 1.00 98.56 85 ILE A O 1
ATOM 683 N N . VAL A 1 86 ? -5.543 0.007 2.423 1.00 98.12 86 VAL A N 1
ATOM 684 C CA . VAL A 1 86 ? -5.202 1.073 3.379 1.00 98.12 86 VAL A CA 1
ATOM 685 C C . VAL A 1 86 ? -3.797 0.821 3.900 1.00 98.12 86 VAL A C 1
ATOM 687 O O . VAL A 1 86 ? -3.553 -0.248 4.444 1.00 98.12 86 VAL A O 1
ATOM 690 N N . CYS A 1 87 ? -2.867 1.766 3.735 1.00 96.19 87 CYS A N 1
ATOM 691 C CA . CYS A 1 87 ? -1.477 1.532 4.140 1.00 96.19 87 CYS A CA 1
ATOM 692 C C . CYS A 1 87 ? -0.662 2.785 4.493 1.00 96.19 87 CYS A C 1
ATOM 694 O O . CYS A 1 87 ? -0.964 3.907 4.082 1.00 96.19 87 CYS A O 1
ATOM 696 N N . ASP A 1 88 ? 0.436 2.560 5.219 1.00 93.56 88 ASP A N 1
ATOM 697 C CA . ASP A 1 88 ? 1.543 3.505 5.426 1.00 93.56 88 ASP A CA 1
ATOM 698 C C . ASP A 1 88 ? 2.818 2.909 4.805 1.00 93.56 88 ASP A C 1
ATOM 700 O O . ASP A 1 88 ? 3.593 2.238 5.493 1.00 93.56 88 ASP A O 1
ATOM 704 N N . PRO A 1 89 ? 3.012 3.060 3.481 1.00 91.38 89 PRO A N 1
ATOM 705 C CA . PRO A 1 89 ? 4.156 2.489 2.790 1.00 91.38 89 PRO A CA 1
ATOM 706 C C . PRO A 1 89 ? 5.517 2.870 3.399 1.00 91.38 89 PRO A C 1
ATOM 708 O O . PRO A 1 89 ? 5.696 3.944 3.967 1.00 91.38 89 PRO A O 1
ATOM 711 N N . PRO A 1 90 ? 6.553 2.032 3.253 1.00 86.56 90 PRO A N 1
ATOM 712 C CA . PRO A 1 90 ? 7.892 2.398 3.693 1.00 86.56 90 PRO A CA 1
ATOM 713 C C . PRO A 1 90 ? 8.508 3.463 2.763 1.00 86.56 90 PRO A C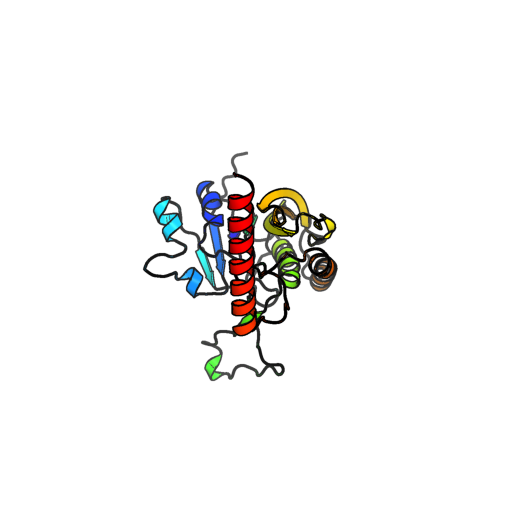 1
ATOM 715 O O . PRO A 1 90 ? 9.001 3.173 1.681 1.00 86.56 90 PRO A O 1
ATOM 718 N N . TYR A 1 91 ? 8.544 4.720 3.202 1.00 73.75 91 TYR A N 1
ATOM 719 C CA . TYR A 1 91 ? 9.049 5.848 2.396 1.00 73.75 91 TYR A CA 1
ATOM 720 C C . TYR A 1 91 ? 10.571 6.036 2.388 1.00 73.75 91 TYR A C 1
ATOM 722 O O . TYR A 1 91 ? 11.064 7.067 1.942 1.00 73.75 91 TYR A O 1
ATOM 730 N N . GLY A 1 92 ? 11.342 5.095 2.940 1.00 66.56 92 GLY A N 1
ATOM 731 C CA . GLY A 1 92 ? 12.800 5.241 3.064 1.00 66.56 92 GLY A CA 1
ATOM 732 C C . GLY A 1 92 ? 13.254 6.177 4.194 1.00 66.56 92 GLY A C 1
ATOM 733 O O . GLY A 1 92 ? 14.450 6.348 4.405 1.00 66.56 92 GLY A O 1
ATOM 734 N N . ILE A 1 93 ? 12.305 6.726 4.962 1.00 61.28 93 ILE A N 1
ATOM 735 C CA . ILE A 1 93 ? 12.541 7.640 6.085 1.00 61.28 93 ILE A CA 1
ATOM 736 C C . ILE A 1 93 ? 13.029 6.850 7.317 1.00 61.28 93 ILE A C 1
ATOM 738 O O . ILE A 1 93 ? 14.206 6.842 7.667 1.00 61.28 93 ILE A O 1
ATOM 742 N N . ARG A 1 94 ? 12.122 6.138 7.998 1.00 58.06 94 ARG A N 1
ATOM 743 C CA . ARG A 1 94 ? 12.445 5.360 9.214 1.00 58.06 94 ARG A CA 1
ATOM 744 C C . ARG A 1 94 ? 12.863 3.924 8.911 1.00 58.06 94 ARG A C 1
ATOM 746 O O . ARG A 1 94 ? 13.721 3.377 9.599 1.00 58.06 94 ARG A O 1
ATOM 753 N N . ALA A 1 95 ? 12.261 3.331 7.885 1.00 60.91 95 ALA A N 1
ATOM 754 C CA . ALA A 1 95 ? 12.545 1.989 7.408 1.00 60.91 95 ALA A CA 1
ATOM 755 C C . ALA A 1 95 ? 12.814 2.058 5.902 1.00 60.91 95 ALA A C 1
ATOM 757 O O . ALA A 1 95 ? 12.024 2.626 5.148 1.00 60.91 95 ALA A O 1
ATOM 758 N N . GLY A 1 96 ? 13.951 1.508 5.473 1.00 72.12 96 GLY A N 1
ATOM 759 C CA . GLY A 1 96 ? 14.262 1.388 4.053 1.00 72.12 96 GLY A CA 1
ATOM 760 C C . GLY A 1 96 ? 13.329 0.369 3.417 1.00 72.12 96 GLY A C 1
ATOM 761 O O . GLY A 1 96 ? 13.306 -0.782 3.861 1.00 72.12 96 GLY A O 1
ATOM 762 N N . ALA A 1 97 ? 12.582 0.777 2.394 1.00 83.69 97 ALA A N 1
ATOM 763 C CA . ALA A 1 97 ? 11.723 -0.136 1.665 1.00 83.69 97 ALA A CA 1
ATOM 764 C C . ALA A 1 97 ? 12.540 -1.248 1.000 1.00 83.69 97 ALA A C 1
ATOM 766 O O . ALA A 1 97 ? 13.703 -1.083 0.602 1.00 83.69 97 ALA A O 1
ATOM 767 N N . ARG A 1 98 ? 11.929 -2.429 0.936 1.00 88.88 98 ARG A N 1
ATOM 768 C CA . ARG A 1 98 ? 12.546 -3.653 0.438 1.00 88.88 98 ARG A CA 1
ATOM 769 C C . ARG A 1 98 ? 11.633 -4.307 -0.581 1.00 88.88 98 ARG A C 1
ATOM 771 O O . ARG A 1 98 ? 10.425 -4.333 -0.393 1.00 88.88 98 ARG A O 1
ATOM 778 N N . LYS A 1 99 ? 12.244 -4.884 -1.610 1.00 90.94 99 LYS A N 1
ATOM 779 C CA . LYS A 1 99 ? 11.595 -5.804 -2.547 1.00 90.94 99 LYS A CA 1
ATOM 780 C C . LYS A 1 99 ? 12.448 -7.043 -2.734 1.00 90.94 99 LYS A C 1
ATOM 782 O O . LYS A 1 99 ? 13.660 -7.009 -2.483 1.00 90.94 99 LYS A O 1
ATOM 787 N N . SER A 1 100 ? 11.825 -8.124 -3.174 1.00 89.75 100 SER A N 1
ATOM 788 C CA . SER A 1 100 ? 12.513 -9.356 -3.535 1.00 89.75 100 SER A CA 1
ATOM 789 C C . SER A 1 100 ? 13.461 -9.089 -4.702 1.00 89.75 100 SER A C 1
ATOM 791 O O . SER A 1 100 ? 13.084 -8.493 -5.710 1.00 89.75 100 SER A O 1
ATOM 793 N N . GLY A 1 101 ? 14.716 -9.506 -4.568 1.00 86.94 101 GLY A N 1
ATOM 794 C CA . GLY A 1 101 ? 15.714 -9.291 -5.605 1.00 86.94 101 GLY A CA 1
ATOM 795 C C . GLY A 1 101 ? 17.145 -9.594 -5.172 1.00 86.94 101 GLY A C 1
ATOM 796 O O . GLY A 1 101 ? 17.511 -9.537 -3.995 1.00 86.94 101 GLY A O 1
ATOM 797 N N . SER A 1 102 ? 17.969 -9.932 -6.162 1.00 83.06 102 SER A N 1
ATOM 798 C CA . SER A 1 102 ? 19.394 -10.199 -5.981 1.00 83.06 102 SER A CA 1
ATOM 799 C C . SER A 1 102 ? 20.163 -8.895 -5.788 1.00 83.06 102 SER A C 1
ATOM 801 O O . SER A 1 102 ? 20.027 -7.958 -6.566 1.00 83.06 102 SER A O 1
ATOM 803 N N . ARG A 1 103 ? 21.073 -8.867 -4.809 1.00 81.00 103 ARG A N 1
ATOM 804 C CA . ARG A 1 103 ? 22.029 -7.753 -4.645 1.00 81.00 103 ARG A CA 1
ATOM 805 C C . ARG A 1 103 ? 23.210 -7.823 -5.619 1.00 81.00 103 ARG A C 1
ATOM 807 O O . ARG A 1 103 ? 24.039 -6.918 -5.649 1.00 81.00 103 ARG A O 1
ATOM 814 N N . ARG A 1 104 ? 23.344 -8.925 -6.362 1.00 80.94 104 ARG A N 1
ATOM 815 C CA . ARG A 1 104 ? 24.445 -9.169 -7.304 1.00 80.94 104 ARG A CA 1
ATOM 816 C C . ARG A 1 104 ? 24.085 -8.649 -8.692 1.00 80.94 104 ARG A C 1
ATOM 818 O O . ARG A 1 104 ? 22.966 -8.874 -9.140 1.00 80.94 104 ARG A O 1
ATOM 825 N N . LYS A 1 105 ? 25.072 -8.069 -9.389 1.00 77.00 105 LYS A N 1
ATOM 826 C CA . LYS A 1 105 ? 24.951 -7.644 -10.797 1.00 77.00 105 LYS A CA 1
ATOM 827 C C . LYS A 1 105 ? 24.629 -8.816 -11.731 1.00 77.00 105 LYS A C 1
ATOM 829 O O . LYS A 1 105 ? 23.735 -8.704 -12.557 1.00 77.00 105 LYS A O 1
ATOM 834 N N . LEU A 1 106 ? 25.321 -9.948 -11.566 1.00 81.50 106 LEU A N 1
ATOM 835 C CA . LEU A 1 106 ? 24.950 -11.207 -12.216 1.00 81.50 106 LEU A CA 1
ATOM 836 C C . LEU A 1 106 ? 24.039 -12.023 -11.297 1.00 81.50 106 LEU A C 1
ATOM 838 O O . LEU A 1 106 ? 24.458 -12.478 -10.226 1.00 81.50 106 LEU A O 1
ATOM 842 N N . ILE A 1 107 ? 22.803 -12.231 -11.743 1.00 82.00 107 ILE A N 1
ATOM 843 C CA . ILE A 1 107 ? 21.824 -13.086 -11.076 1.00 82.00 107 ILE A CA 1
ATOM 844 C C . ILE A 1 107 ? 22.126 -14.534 -11.462 1.00 82.00 107 ILE A C 1
ATOM 846 O O . ILE A 1 107 ? 22.077 -14.893 -12.634 1.00 82.00 107 ILE A O 1
ATOM 850 N N . LYS A 1 108 ? 22.457 -15.366 -10.471 1.00 83.75 108 LYS A N 1
ATOM 851 C CA . LYS A 1 108 ? 22.597 -16.814 -10.665 1.00 83.75 108 LYS A CA 1
ATOM 852 C C . LYS A 1 108 ? 21.261 -17.484 -10.338 1.00 83.75 108 LYS A C 1
ATOM 854 O O . LYS A 1 108 ? 20.667 -17.108 -9.323 1.00 83.75 108 LYS A O 1
ATOM 859 N N . PRO A 1 109 ? 20.801 -18.458 -11.139 1.00 85.75 109 PRO A N 1
ATOM 860 C CA . PRO A 1 109 ? 19.607 -19.220 -10.803 1.00 85.75 109 PRO A CA 1
ATOM 861 C C . PRO A 1 109 ? 19.814 -19.973 -9.486 1.00 85.75 109 PRO A C 1
ATOM 863 O O . PRO A 1 109 ? 20.931 -20.383 -9.150 1.00 85.75 109 PRO A O 1
ATOM 866 N N . VAL A 1 110 ? 18.730 -20.141 -8.732 1.00 86.88 110 VAL A N 1
ATOM 867 C CA . VAL A 1 110 ? 18.736 -20.950 -7.511 1.00 86.88 110 VAL A CA 1
ATOM 868 C C . VAL A 1 110 ? 18.921 -22.417 -7.917 1.00 86.88 110 VAL A C 1
ATOM 870 O O . VAL A 1 110 ? 18.145 -22.899 -8.744 1.00 86.88 110 VAL A O 1
ATOM 873 N N . PRO A 1 111 ? 19.925 -23.135 -7.376 1.00 89.88 111 PRO A N 1
ATOM 874 C CA . PRO A 1 111 ? 20.098 -24.560 -7.652 1.00 89.88 111 PRO A CA 1
ATOM 875 C C . PRO A 1 111 ? 18.847 -25.370 -7.288 1.00 89.88 111 PRO A C 1
ATOM 877 O O . PRO A 1 111 ? 18.239 -25.092 -6.256 1.00 89.88 111 PRO A O 1
ATOM 880 N N . GLU A 1 112 ? 18.514 -26.400 -8.077 1.00 91.38 112 GLU A N 1
ATOM 881 C CA . GLU A 1 112 ? 17.273 -27.190 -7.934 1.00 91.38 112 GLU A CA 1
ATOM 882 C C . GLU A 1 112 ? 17.029 -27.664 -6.497 1.00 91.38 112 GLU A C 1
ATOM 884 O O . GLU A 1 112 ? 15.971 -27.418 -5.927 1.00 91.38 112 GLU A O 1
ATOM 889 N N . LYS A 1 113 ? 18.072 -28.213 -5.862 1.00 92.12 113 LYS A N 1
ATOM 890 C CA . LYS A 1 113 ? 18.050 -28.716 -4.478 1.00 92.12 113 LYS A CA 1
ATOM 891 C C . LYS A 1 113 ? 17.661 -27.689 -3.409 1.00 92.12 113 LYS A C 1
ATOM 893 O O . LYS A 1 113 ? 17.387 -28.073 -2.279 1.00 92.12 113 LYS A O 1
ATOM 898 N N . TYR A 1 114 ? 17.710 -26.395 -3.721 1.00 88.19 114 TYR A N 1
ATOM 899 C CA . TYR A 1 114 ? 17.364 -25.330 -2.783 1.00 88.19 114 TYR A CA 1
ATOM 900 C C . TYR A 1 114 ? 16.057 -24.628 -3.133 1.00 88.19 114 TYR A C 1
ATOM 902 O O . TYR A 1 114 ? 15.644 -23.788 -2.344 1.00 88.19 114 TYR A O 1
ATOM 910 N N . LYS A 1 115 ? 15.413 -24.932 -4.270 1.00 84.69 115 LYS A N 1
ATOM 911 C CA . LYS A 1 115 ? 14.244 -24.176 -4.746 1.00 84.69 115 LYS A CA 1
ATOM 912 C C . LYS A 1 115 ? 13.082 -24.177 -3.755 1.00 84.69 115 LYS A C 1
ATOM 914 O O . LYS A 1 115 ? 12.531 -23.111 -3.510 1.00 84.69 115 LYS A O 1
ATOM 919 N N . GLU A 1 116 ? 12.753 -25.326 -3.166 1.00 85.00 116 GLU A N 1
ATOM 920 C CA . GLU A 1 116 ? 11.591 -25.465 -2.271 1.00 85.00 116 GLU A CA 1
ATOM 921 C C . GLU A 1 116 ? 11.697 -24.596 -1.013 1.00 85.00 116 GLU A C 1
ATOM 923 O O . GLU A 1 116 ? 10.737 -23.939 -0.625 1.00 85.00 116 GLU A O 1
ATOM 928 N N . ASN A 1 117 ? 12.888 -24.527 -0.415 1.00 83.75 117 ASN A N 1
ATOM 929 C CA . ASN A 1 117 ? 13.140 -23.779 0.820 1.00 83.75 117 ASN A CA 1
ATOM 930 C C . ASN A 1 117 ? 13.893 -22.464 0.568 1.00 83.75 117 ASN A C 1
ATOM 932 O O . ASN A 1 117 ? 14.475 -21.878 1.486 1.00 83.75 117 ASN A O 1
ATOM 936 N N . HIS A 1 118 ? 13.941 -22.002 -0.686 1.00 83.94 118 HIS A N 1
ATOM 937 C CA . HIS A 1 118 ? 14.661 -20.784 -1.014 1.00 83.94 118 HIS A CA 1
ATOM 938 C C . HIS A 1 118 ? 13.903 -19.571 -0.493 1.00 83.94 118 HIS A C 1
ATOM 940 O O . HIS A 1 118 ? 12.827 -19.236 -0.977 1.00 83.94 118 HIS A O 1
ATOM 946 N N . ILE A 1 119 ? 14.519 -18.849 0.439 1.00 81.31 119 ILE A N 1
ATOM 947 C CA . ILE A 1 119 ? 14.049 -17.528 0.837 1.00 81.31 119 ILE A CA 1
ATOM 948 C C . ILE A 1 119 ? 14.726 -16.492 -0.070 1.00 81.31 119 ILE A C 1
ATOM 950 O O . ILE A 1 119 ? 15.952 -16.335 0.018 1.00 81.31 119 ILE A O 1
ATOM 954 N N . PRO A 1 120 ? 13.967 -15.763 -0.913 1.00 83.56 120 PRO A N 1
ATOM 955 C CA . PRO A 1 120 ? 14.535 -14.735 -1.768 1.00 83.56 120 PRO A CA 1
ATOM 956 C C . PRO A 1 120 ? 15.272 -13.676 -0.952 1.00 83.56 120 PRO A C 1
ATOM 958 O O . PRO A 1 120 ? 14.823 -13.236 0.111 1.00 83.56 120 PRO A O 1
ATOM 961 N N . GLN A 1 121 ? 16.414 -13.233 -1.473 1.00 87.31 121 GLN A N 1
ATOM 962 C CA . GLN A 1 121 ? 17.082 -12.056 -0.934 1.00 87.31 121 GLN A CA 1
ATOM 963 C C . GLN A 1 121 ? 16.226 -10.809 -1.166 1.00 87.31 121 GLN A C 1
ATOM 965 O O . GLN A 1 121 ? 15.438 -10.743 -2.107 1.00 87.31 121 GLN A O 1
ATOM 970 N N . THR A 1 122 ? 16.427 -9.798 -0.322 1.00 89.31 122 THR A N 1
ATOM 971 C CA . THR A 1 122 ? 15.827 -8.478 -0.510 1.00 89.31 122 THR A CA 1
ATOM 972 C C . THR A 1 122 ? 16.864 -7.450 -0.946 1.00 89.31 122 THR A C 1
ATOM 974 O O . THR A 1 122 ? 18.006 -7.415 -0.453 1.00 89.31 122 THR A O 1
ATOM 977 N N . GLN A 1 123 ? 16.441 -6.568 -1.841 1.00 88.88 123 GLN A N 1
ATOM 978 C CA . GLN A 1 123 ? 17.181 -5.395 -2.294 1.00 88.88 123 GLN A CA 1
ATOM 979 C C . GLN A 1 123 ? 16.481 -4.109 -1.848 1.00 88.88 123 GLN A C 1
ATOM 981 O O . GLN A 1 123 ? 15.403 -4.156 -1.257 1.00 88.88 123 GLN A O 1
ATOM 986 N N . VAL A 1 124 ? 17.132 -2.965 -2.058 1.00 88.31 124 VAL A N 1
ATOM 987 C CA . VAL A 1 124 ? 16.508 -1.662 -1.802 1.00 88.31 124 VAL A CA 1
ATOM 988 C C . VAL A 1 124 ? 15.347 -1.474 -2.778 1.00 88.31 124 VAL A C 1
ATOM 990 O O . VAL A 1 124 ? 15.443 -1.833 -3.956 1.00 88.31 124 VAL A O 1
ATOM 993 N N . TYR A 1 125 ? 14.239 -0.979 -2.247 1.00 88.12 125 TYR A N 1
ATOM 994 C CA . TYR A 1 125 ? 13.094 -0.528 -3.010 1.00 88.12 125 TYR A CA 1
ATOM 995 C C . TYR A 1 125 ? 13.003 0.973 -2.792 1.00 88.12 125 TYR A C 1
ATOM 997 O O . TYR A 1 125 ? 12.843 1.424 -1.666 1.00 88.12 125 TYR A O 1
ATOM 1005 N N . GLU A 1 126 ? 13.218 1.744 -3.842 1.00 85.12 126 GLU A N 1
ATOM 1006 C CA . GLU A 1 126 ? 13.196 3.194 -3.736 1.00 85.12 126 GLU A CA 1
ATOM 1007 C C . GLU A 1 126 ? 11.751 3.681 -3.612 1.00 85.12 126 GLU A C 1
ATOM 1009 O O . GLU A 1 126 ? 10.847 3.109 -4.223 1.00 85.12 126 GLU A O 1
ATOM 1014 N N . SER A 1 127 ? 11.514 4.726 -2.818 1.00 80.06 127 SER A N 1
ATOM 1015 C CA . SER A 1 127 ? 10.159 5.239 -2.565 1.00 80.06 127 SER A CA 1
ATOM 1016 C C . SER A 1 127 ? 9.471 5.699 -3.852 1.00 80.06 127 SER A C 1
ATOM 1018 O O . SER A 1 127 ? 8.293 5.417 -4.058 1.00 80.06 127 SER A O 1
ATOM 1020 N N . TYR A 1 128 ? 10.220 6.331 -4.756 1.00 82.50 128 TYR A N 1
ATOM 1021 C CA . TYR A 1 128 ? 9.728 6.758 -6.066 1.00 82.50 128 TYR A CA 1
ATOM 1022 C C . TYR A 1 128 ? 9.407 5.595 -7.014 1.00 82.50 128 TYR A C 1
ATOM 1024 O O . TYR A 1 128 ? 8.569 5.770 -7.889 1.00 82.50 128 TYR A O 1
ATOM 1032 N N . ASP A 1 129 ? 9.989 4.406 -6.825 1.00 87.31 129 ASP A N 1
ATOM 1033 C CA . ASP A 1 129 ? 9.553 3.196 -7.538 1.00 87.31 129 ASP A CA 1
ATOM 1034 C C . ASP A 1 129 ? 8.327 2.565 -6.862 1.00 87.31 129 ASP A C 1
ATOM 1036 O O . ASP A 1 129 ? 7.422 2.069 -7.530 1.00 87.31 129 ASP A O 1
ATOM 1040 N N . LEU A 1 130 ? 8.302 2.581 -5.524 1.00 90.81 130 LEU A N 1
ATOM 1041 C CA . LEU A 1 130 ? 7.266 1.940 -4.722 1.00 90.81 130 LEU A CA 1
ATOM 1042 C C . LEU A 1 130 ? 5.895 2.557 -4.968 1.00 90.81 130 LEU A C 1
ATOM 1044 O O . LEU A 1 130 ? 4.923 1.821 -5.116 1.00 90.81 130 LEU A O 1
ATOM 1048 N N . MET A 1 131 ? 5.804 3.887 -5.005 1.00 91.62 131 MET A N 1
ATOM 1049 C CA . MET A 1 131 ? 4.514 4.572 -5.103 1.00 91.62 131 MET A CA 1
ATOM 1050 C C . MET A 1 131 ? 3.771 4.290 -6.421 1.00 91.62 131 MET A C 1
ATOM 1052 O O . MET A 1 131 ? 2.596 3.928 -6.357 1.00 91.62 131 MET A O 1
ATOM 1056 N N . PRO A 1 132 ? 4.404 4.372 -7.607 1.00 92.56 132 PRO A N 1
ATOM 1057 C CA . PRO A 1 132 ? 3.785 3.924 -8.852 1.00 92.56 132 PRO A CA 1
ATOM 1058 C C . PRO A 1 132 ? 3.353 2.456 -8.827 1.00 92.56 132 PRO A C 1
ATOM 1060 O O . PRO A 1 132 ? 2.240 2.129 -9.231 1.00 92.56 132 PRO A O 1
ATOM 1063 N N . ASP A 1 133 ? 4.222 1.574 -8.331 1.00 94.06 133 ASP A N 1
ATOM 1064 C CA . ASP A 1 133 ? 3.955 0.138 -8.285 1.00 94.06 133 ASP A CA 1
ATOM 1065 C C . ASP A 1 133 ? 2.794 -0.188 -7.308 1.00 94.06 133 ASP A C 1
ATOM 1067 O O . ASP A 1 133 ? 2.000 -1.094 -7.570 1.00 94.06 133 ASP A O 1
ATOM 1071 N N . LEU A 1 134 ? 2.640 0.580 -6.219 1.00 95.56 134 LEU A N 1
ATOM 1072 C CA . LEU A 1 134 ? 1.493 0.521 -5.303 1.00 95.56 134 LEU A CA 1
ATOM 1073 C C . LEU A 1 134 ? 0.188 0.886 -6.019 1.00 95.56 134 LEU A C 1
ATOM 1075 O O . LEU A 1 134 ? -0.795 0.160 -5.879 1.00 95.56 134 LEU A O 1
ATOM 1079 N N . VAL A 1 135 ? 0.170 1.974 -6.796 1.00 96.56 135 VAL A N 1
ATOM 1080 C CA . VAL A 1 135 ? -1.037 2.403 -7.521 1.00 96.56 135 VAL A CA 1
ATOM 1081 C C . VAL A 1 135 ? -1.412 1.418 -8.636 1.00 96.56 135 VAL A C 1
ATOM 1083 O O . VAL A 1 135 ? -2.592 1.097 -8.766 1.00 96.56 135 VAL A O 1
ATOM 1086 N N . ASP A 1 136 ? -0.444 0.882 -9.393 1.00 96.06 136 ASP A N 1
ATOM 1087 C CA . ASP A 1 136 ? -0.691 -0.160 -10.413 1.00 96.06 136 ASP A CA 1
ATOM 1088 C C . ASP A 1 136 ? -1.266 -1.437 -9.778 1.00 96.06 136 ASP A C 1
ATOM 1090 O O . ASP A 1 136 ? -2.294 -1.959 -10.218 1.00 96.06 136 ASP A O 1
ATOM 1094 N N . ASN A 1 137 ? -0.666 -1.915 -8.681 1.00 96.38 137 ASN A N 1
ATOM 1095 C CA . ASN A 1 137 ? -1.201 -3.071 -7.963 1.00 96.38 137 ASN A CA 1
ATOM 1096 C C . ASN A 1 137 ? -2.582 -2.791 -7.361 1.00 96.38 137 ASN A C 1
ATOM 1098 O O . ASN A 1 137 ? -3.440 -3.669 -7.407 1.00 96.38 137 ASN A O 1
ATOM 1102 N N . ALA A 1 138 ? -2.839 -1.589 -6.846 1.00 97.38 138 ALA A N 1
ATOM 1103 C CA . ALA A 1 138 ? -4.160 -1.228 -6.350 1.00 97.38 138 ALA A CA 1
ATOM 1104 C C . ALA A 1 138 ? -5.210 -1.229 -7.467 1.00 97.38 138 ALA A C 1
ATOM 1106 O O . ALA A 1 138 ? -6.275 -1.818 -7.298 1.00 97.38 138 ALA A O 1
ATOM 1107 N N . ALA A 1 139 ? -4.895 -0.665 -8.634 1.00 96.94 139 ALA A N 1
ATOM 1108 C CA . ALA A 1 139 ? -5.783 -0.693 -9.792 1.00 96.94 139 ALA A CA 1
ATOM 1109 C C . ALA A 1 139 ? -6.130 -2.130 -10.220 1.00 96.94 139 ALA A C 1
ATOM 1111 O O . ALA A 1 139 ? -7.276 -2.417 -10.579 1.00 96.94 139 ALA A O 1
ATOM 1112 N N . ARG A 1 140 ? -5.161 -3.048 -10.138 1.00 95.94 140 ARG A N 1
ATOM 1113 C CA . ARG A 1 140 ? -5.353 -4.473 -10.435 1.00 95.94 140 ARG A CA 1
ATOM 1114 C C . ARG A 1 140 ? -6.180 -5.208 -9.376 1.00 95.94 140 ARG A C 1
ATOM 1116 O O . ARG A 1 140 ? -6.984 -6.060 -9.733 1.00 95.94 140 ARG A O 1
ATOM 1123 N N . LEU A 1 141 ? -5.965 -4.918 -8.094 1.00 97.06 141 LEU A N 1
ATOM 1124 C CA . LEU A 1 141 ? -6.492 -5.713 -6.978 1.00 97.06 141 LEU A CA 1
ATOM 1125 C C . LEU A 1 141 ? -7.813 -5.194 -6.394 1.00 97.06 141 LEU A C 1
ATOM 1127 O O . LEU A 1 141 ? -8.551 -5.977 -5.798 1.00 97.06 141 LEU A O 1
ATOM 1131 N N . LEU A 1 142 ? -8.114 -3.904 -6.536 1.00 98.12 142 LEU A N 1
ATOM 1132 C CA . LEU A 1 142 ? -9.351 -3.315 -6.024 1.00 98.12 142 LEU A CA 1
ATOM 1133 C C . LEU A 1 142 ? -10.551 -3.687 -6.886 1.00 98.12 142 LEU A C 1
ATOM 1135 O O . LEU A 1 142 ? -10.436 -3.798 -8.110 1.00 98.12 142 LEU A O 1
ATOM 1139 N N . VAL A 1 143 ? -11.717 -3.799 -6.257 1.00 97.25 143 VAL A N 1
ATOM 1140 C CA . VAL A 1 143 ? -12.991 -3.854 -6.977 1.00 97.25 143 VAL A CA 1
ATOM 1141 C C . VAL A 1 143 ? -13.316 -2.521 -7.650 1.00 97.25 143 VAL A C 1
ATOM 1143 O O . VAL A 1 143 ? -12.764 -1.479 -7.293 1.00 97.25 143 VAL A O 1
ATOM 1146 N N . GLN A 1 144 ? -14.206 -2.525 -8.643 1.00 96.81 144 GLN A N 1
ATOM 1147 C CA . GLN A 1 144 ? -14.712 -1.282 -9.235 1.00 96.81 144 GLN A CA 1
ATOM 1148 C C . GLN A 1 144 ? -15.341 -0.386 -8.148 1.00 96.81 144 GLN A C 1
ATOM 1150 O O . GLN A 1 144 ? -16.176 -0.847 -7.375 1.00 96.81 144 GLN A O 1
ATOM 1155 N N . GLY A 1 145 ? -14.939 0.888 -8.080 1.00 97.56 145 GLY A N 1
ATOM 1156 C CA . GLY A 1 145 ? -15.332 1.811 -7.005 1.00 97.56 145 GLY A CA 1
ATOM 1157 C C . GLY A 1 145 ? -14.609 1.587 -5.667 1.00 97.56 145 GLY A C 1
ATOM 1158 O O . GLY A 1 145 ? -14.796 2.367 -4.735 1.00 97.56 145 GLY A O 1
ATOM 1159 N N . GLY A 1 146 ? -13.768 0.553 -5.564 1.00 98.06 146 GLY A N 1
ATOM 1160 C CA . GLY A 1 146 ? -12.899 0.316 -4.416 1.00 98.06 146 GLY A CA 1
ATOM 1161 C C . GLY A 1 146 ? -11.826 1.395 -4.281 1.00 98.06 146 GLY A C 1
ATOM 1162 O O . GLY A 1 146 ? -11.501 2.102 -5.244 1.00 98.06 146 GLY A O 1
ATOM 1163 N N . ARG A 1 147 ? -11.273 1.545 -3.074 1.00 98.50 147 ARG A N 1
ATOM 1164 C CA . ARG A 1 147 ? -10.401 2.683 -2.741 1.00 98.50 147 ARG A CA 1
ATOM 1165 C C . ARG A 1 147 ? -9.013 2.282 -2.274 1.00 98.50 147 ARG A C 1
ATOM 1167 O O . ARG A 1 147 ? -8.850 1.409 -1.433 1.00 98.50 147 ARG A O 1
ATOM 1174 N N . LEU A 1 148 ? -8.013 2.987 -2.785 1.00 98.69 148 LEU A N 1
ATOM 1175 C CA . LEU A 1 148 ? -6.662 2.998 -2.245 1.00 98.69 148 LEU A CA 1
ATOM 1176 C C . LEU A 1 148 ? -6.522 4.216 -1.328 1.00 98.69 148 LEU A C 1
ATOM 1178 O O . LEU A 1 148 ? -6.748 5.341 -1.766 1.00 98.69 148 LEU A O 1
ATOM 1182 N N . VAL A 1 149 ? -6.104 3.998 -0.088 1.00 98.31 149 VAL A N 1
ATOM 1183 C CA . VAL A 1 149 ? -5.811 5.037 0.896 1.00 98.31 149 VAL A CA 1
ATOM 1184 C C . VAL A 1 149 ? -4.375 4.857 1.372 1.00 98.31 149 VAL A C 1
ATOM 1186 O O . VAL A 1 149 ? -4.011 3.790 1.869 1.00 98.31 149 VAL A O 1
ATOM 1189 N N . TYR A 1 150 ? -3.548 5.887 1.229 1.00 96.88 150 TYR A N 1
ATOM 1190 C CA . TYR A 1 150 ? -2.160 5.836 1.684 1.00 96.88 150 TYR A CA 1
ATOM 1191 C C . TYR A 1 150 ? -1.686 7.155 2.287 1.00 96.88 150 TYR A C 1
ATOM 1193 O O . TYR A 1 150 ? -2.155 8.238 1.936 1.00 96.88 150 TYR A O 1
ATOM 1201 N N . LEU A 1 151 ? -0.732 7.052 3.209 1.00 94.06 151 LEU A N 1
ATOM 1202 C CA . LEU A 1 151 ? -0.116 8.187 3.893 1.00 94.06 151 LEU A CA 1
ATOM 1203 C C . LEU A 1 151 ? 1.200 8.587 3.234 1.00 94.06 151 LEU A C 1
ATOM 1205 O O . LEU A 1 151 ? 2.158 7.878 3.446 1.00 94.06 151 LEU A O 1
ATOM 1209 N N . LEU A 1 152 ? 1.318 9.700 2.516 1.00 91.56 152 LEU A N 1
ATOM 1210 C CA . LEU A 1 152 ? 2.555 10.140 1.854 1.00 91.56 152 LEU A CA 1
ATOM 1211 C C . LEU A 1 152 ? 3.256 11.263 2.648 1.00 91.56 152 LEU A C 1
ATOM 1213 O O . LEU A 1 152 ? 2.687 12.345 2.778 1.00 91.56 152 LEU A O 1
ATOM 1217 N N . PRO A 1 153 ? 4.480 11.073 3.170 1.00 89.69 153 PRO A N 1
ATOM 1218 C CA . PRO A 1 153 ? 5.265 12.153 3.760 1.00 89.69 153 PRO A CA 1
ATOM 1219 C C . PRO A 1 153 ? 5.776 13.102 2.675 1.00 89.69 153 PRO A C 1
ATOM 1221 O O . PRO A 1 153 ? 6.310 12.659 1.653 1.00 89.69 153 PRO A O 1
ATOM 1224 N N . VAL A 1 154 ? 5.629 14.405 2.911 1.00 88.25 154 VAL A N 1
ATOM 1225 C CA . VAL A 1 154 ? 5.969 15.449 1.945 1.00 88.25 154 VAL A CA 1
ATOM 1226 C C . VAL A 1 154 ? 6.714 16.617 2.584 1.00 88.25 154 VAL A C 1
ATOM 1228 O O . VAL A 1 154 ? 6.507 16.939 3.757 1.00 88.25 154 VAL A O 1
ATOM 1231 N N . ALA A 1 155 ? 7.598 17.252 1.818 1.00 88.00 155 ALA A N 1
ATOM 1232 C CA . ALA A 1 155 ? 8.197 18.523 2.204 1.00 88.00 155 ALA A CA 1
ATOM 1233 C C . ALA A 1 155 ? 7.156 19.638 2.030 1.00 88.00 155 ALA A C 1
ATOM 1235 O O . ALA A 1 155 ? 6.671 19.881 0.928 1.00 88.00 155 ALA A O 1
ATOM 1236 N N . THR A 1 156 ? 6.798 20.309 3.126 1.00 86.75 156 THR A N 1
ATOM 1237 C CA . THR A 1 156 ? 5.670 21.258 3.159 1.00 86.75 156 THR A CA 1
ATOM 1238 C C . THR A 1 156 ? 5.841 22.424 2.180 1.00 86.75 156 THR A C 1
ATOM 1240 O O . THR A 1 156 ? 4.864 22.892 1.610 1.00 86.75 156 THR A O 1
ATOM 1243 N N . GLU A 1 157 ? 7.075 22.881 1.961 1.00 86.19 157 GLU A N 1
ATOM 1244 C CA . GLU A 1 157 ? 7.371 24.051 1.121 1.00 86.19 157 GLU A CA 1
ATOM 1245 C C . GLU A 1 157 ? 7.352 23.747 -0.387 1.00 86.19 157 GLU A C 1
ATOM 1247 O O . GLU A 1 157 ? 7.098 24.648 -1.181 1.00 86.19 157 GLU A O 1
ATOM 1252 N N . THR A 1 158 ? 7.624 22.502 -0.795 1.00 85.12 158 THR A N 1
ATOM 1253 C CA . THR A 1 158 ? 7.797 22.126 -2.214 1.00 85.12 158 THR A CA 1
ATOM 1254 C C . THR A 1 158 ? 6.691 21.220 -2.744 1.00 85.12 158 THR A C 1
ATOM 1256 O O . THR A 1 158 ? 6.664 20.909 -3.933 1.00 85.12 158 THR A O 1
ATOM 1259 N N . TYR A 1 159 ? 5.777 20.776 -1.881 1.00 88.06 159 TYR A N 1
ATOM 1260 C CA . TYR A 1 159 ? 4.719 19.860 -2.273 1.00 88.06 159 TYR A CA 1
ATOM 1261 C C . TYR A 1 159 ? 3.712 20.499 -3.237 1.00 88.06 159 TYR A C 1
ATOM 1263 O O . TYR A 1 159 ? 3.117 21.538 -2.951 1.00 88.06 159 TYR A O 1
ATOM 1271 N N . THR A 1 160 ? 3.424 19.784 -4.322 1.00 88.38 160 THR A N 1
ATOM 1272 C CA . THR A 1 160 ? 2.283 20.027 -5.209 1.00 88.38 160 THR A CA 1
ATOM 1273 C C . THR A 1 160 ? 1.573 18.708 -5.504 1.00 88.38 160 THR A C 1
ATOM 1275 O O . THR A 1 160 ? 2.190 17.643 -5.479 1.00 88.38 160 THR A O 1
ATOM 1278 N N . ASP A 1 161 ? 0.279 18.750 -5.826 1.00 89.88 161 ASP A N 1
ATOM 1279 C CA . ASP A 1 161 ? -0.499 17.541 -6.145 1.00 89.88 161 ASP A CA 1
ATOM 1280 C C . ASP A 1 161 ? 0.013 16.808 -7.403 1.00 89.88 161 ASP A C 1
ATOM 1282 O O . ASP A 1 161 ? -0.280 15.628 -7.600 1.00 89.88 161 ASP A O 1
ATOM 1286 N N . ASP A 1 162 ? 0.837 17.460 -8.230 1.00 87.25 162 ASP A N 1
ATOM 1287 C CA . ASP A 1 162 ? 1.448 16.862 -9.421 1.00 87.25 162 ASP A CA 1
ATOM 1288 C C . ASP A 1 162 ? 2.464 15.759 -9.112 1.00 87.25 162 ASP A C 1
ATOM 1290 O O . ASP A 1 162 ? 2.729 14.916 -9.973 1.00 87.25 162 ASP A O 1
ATOM 1294 N N . VAL A 1 163 ? 2.996 15.714 -7.886 1.00 85.69 163 VAL A N 1
ATOM 1295 C CA . VAL A 1 163 ? 3.897 14.636 -7.446 1.00 85.69 163 VAL A CA 1
ATOM 1296 C C . VAL A 1 163 ? 3.156 13.326 -7.172 1.00 85.69 163 VAL A C 1
ATOM 1298 O O . VAL A 1 163 ? 3.790 12.282 -7.005 1.00 85.69 163 VAL A O 1
ATOM 1301 N N . LEU A 1 164 ? 1.820 13.359 -7.083 1.00 90.38 164 L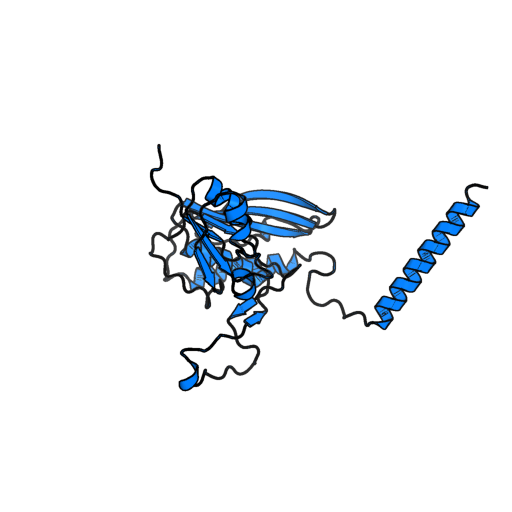EU A N 1
ATOM 1302 C CA . LEU A 1 164 ? 1.031 12.163 -6.823 1.00 90.38 164 LEU A CA 1
ATOM 1303 C C . LEU A 1 164 ? 1.060 11.229 -8.047 1.00 90.38 164 LEU A C 1
ATOM 1305 O O . LEU A 1 164 ? 0.837 11.679 -9.176 1.00 90.38 164 LEU A O 1
ATOM 1309 N N . PRO A 1 165 ? 1.294 9.916 -7.854 1.00 90.75 165 PRO A N 1
ATOM 1310 C CA . PRO A 1 165 ? 1.238 8.949 -8.944 1.00 90.75 165 PRO A CA 1
ATOM 1311 C C . PRO A 1 165 ? -0.152 8.937 -9.597 1.00 90.75 165 PRO A C 1
ATOM 1313 O O . PRO A 1 165 ? -1.172 8.809 -8.918 1.00 90.75 165 PRO A O 1
ATOM 1316 N N . LYS A 1 166 ? -0.192 9.039 -10.930 1.00 92.44 166 LYS A N 1
ATOM 1317 C CA . LYS A 1 166 ? -1.431 8.970 -11.722 1.00 92.44 166 LYS A CA 1
ATOM 1318 C C . LYS A 1 166 ? -1.510 7.632 -12.448 1.00 92.44 166 LYS A C 1
ATOM 1320 O O . LYS A 1 166 ? -0.504 7.140 -12.945 1.00 92.44 166 LYS A O 1
ATOM 1325 N N . HIS A 1 167 ? -2.709 7.066 -12.548 1.00 96.00 167 HIS A N 1
ATOM 1326 C CA . HIS A 1 167 ? -2.953 5.800 -13.239 1.00 96.00 167 HIS A CA 1
ATOM 1327 C C . HIS A 1 167 ? -4.300 5.870 -13.977 1.00 96.00 167 HIS A C 1
ATOM 1329 O O . HIS A 1 167 ? -5.268 6.318 -13.369 1.00 96.00 167 HIS A O 1
ATOM 1335 N N . PRO A 1 168 ? -4.431 5.401 -15.234 1.00 96.62 168 PRO A N 1
ATOM 1336 C CA . PRO A 1 168 ? -5.672 5.558 -16.008 1.00 96.62 168 PRO A CA 1
ATOM 1337 C C . PRO A 1 168 ? -6.936 5.003 -15.334 1.00 96.62 168 PRO A C 1
ATOM 1339 O O . PRO A 1 168 ? -8.014 5.569 -15.472 1.00 96.62 168 PRO A O 1
ATOM 1342 N N . CYS A 1 169 ? -6.807 3.911 -14.578 1.00 97.12 169 CYS A N 1
ATOM 1343 C CA . CYS A 1 169 ? -7.920 3.303 -13.841 1.00 97.12 169 CYS A CA 1
ATOM 1344 C C . CYS A 1 169 ? -8.189 3.903 -12.450 1.00 97.12 169 CYS A C 1
ATOM 1346 O O . CYS A 1 169 ? -9.158 3.488 -11.819 1.00 97.12 169 CYS A O 1
ATOM 1348 N N . MET A 1 170 ? -7.362 4.830 -11.953 1.00 98.06 170 MET A N 1
ATOM 1349 C CA . MET A 1 170 ? -7.466 5.371 -10.592 1.00 98.06 170 MET A CA 1
ATOM 1350 C C . MET A 1 170 ? -7.611 6.889 -10.624 1.00 98.06 170 MET A C 1
ATOM 1352 O O . MET A 1 170 ? -6.895 7.579 -11.345 1.00 98.06 170 MET A O 1
ATOM 1356 N N . LYS A 1 171 ? -8.491 7.429 -9.785 1.00 97.94 171 LYS A N 1
ATOM 1357 C CA . LYS A 1 171 ? -8.691 8.874 -9.651 1.00 97.94 171 LYS A CA 1
ATOM 1358 C C . LYS A 1 171 ? -8.479 9.305 -8.210 1.00 97.94 171 LYS A C 1
ATOM 1360 O O . LYS A 1 171 ? -9.071 8.711 -7.318 1.00 97.94 171 LYS A O 1
ATOM 1365 N N . VAL A 1 172 ? -7.684 10.349 -7.978 1.00 97.94 172 VAL A N 1
ATOM 1366 C CA . VAL A 1 172 ? -7.599 10.992 -6.656 1.00 97.94 172 VAL A CA 1
ATOM 1367 C C . VAL A 1 172 ? -8.954 11.626 -6.335 1.00 97.94 172 VAL A C 1
ATOM 1369 O O . VAL A 1 172 ? -9.469 12.420 -7.123 1.00 97.94 172 VAL A O 1
ATOM 1372 N N . VAL A 1 173 ? -9.541 11.255 -5.199 1.00 98.25 173 VAL A N 1
ATOM 1373 C CA . VAL A 1 173 ? -10.842 11.767 -4.729 1.00 98.25 173 VAL A CA 1
ATOM 1374 C C . VAL A 1 173 ? -10.729 12.560 -3.429 1.00 98.25 173 VAL A C 1
ATOM 1376 O O . VAL A 1 173 ? -11.612 13.360 -3.136 1.00 98.25 173 VAL A O 1
ATOM 1379 N N . ALA A 1 174 ? -9.649 12.373 -2.667 1.00 98.06 174 ALA A N 1
ATOM 1380 C CA . ALA A 1 174 ? -9.336 13.191 -1.501 1.00 98.06 174 ALA A CA 1
ATOM 1381 C C . ALA A 1 174 ? -7.822 13.262 -1.261 1.00 98.06 174 ALA A C 1
ATOM 1383 O O . ALA A 1 174 ? -7.090 12.311 -1.548 1.00 98.06 174 ALA A O 1
ATOM 1384 N N . ASN A 1 175 ? -7.375 14.387 -0.708 1.00 97.31 175 ASN A N 1
ATOM 1385 C CA . ASN A 1 175 ? -5.992 14.651 -0.333 1.00 97.31 175 ASN A CA 1
ATOM 1386 C C . ASN A 1 175 ? -5.994 15.556 0.909 1.00 97.31 175 ASN A C 1
ATOM 1388 O O . ASN A 1 175 ? -6.306 16.741 0.813 1.00 97.31 175 ASN A O 1
ATOM 1392 N N . SER A 1 176 ? -5.733 14.992 2.088 1.00 96.38 176 SER A N 1
ATOM 1393 C CA . SER A 1 176 ? -5.794 15.721 3.367 1.00 96.38 176 SER A CA 1
ATOM 1394 C C . SER A 1 176 ? -4.404 15.908 3.963 1.00 96.38 176 SER A C 1
ATOM 1396 O O . SER A 1 176 ? -3.586 14.997 3.892 1.00 96.38 176 SER A O 1
ATOM 1398 N N . GLU A 1 177 ? -4.125 17.066 4.565 1.00 94.94 177 GLU A N 1
ATOM 1399 C CA . GLU A 1 177 ? -2.833 17.353 5.204 1.00 94.94 177 GLU A CA 1
ATOM 1400 C C . GLU A 1 177 ? -2.835 17.116 6.709 1.00 94.94 177 GLU A C 1
ATOM 1402 O O . GLU A 1 177 ? -3.777 17.490 7.402 1.00 94.94 177 GLU A O 1
ATOM 1407 N N . ASP A 1 178 ? -1.723 16.588 7.205 1.00 93.19 178 ASP A N 1
ATOM 1408 C CA . ASP A 1 178 ? -1.387 16.490 8.618 1.00 93.19 178 ASP A CA 1
ATOM 1409 C C . ASP A 1 178 ? 0.050 16.998 8.838 1.00 93.19 178 ASP A C 1
ATOM 1411 O O . ASP A 1 178 ? 1.009 16.445 8.290 1.00 93.19 178 ASP A O 1
ATOM 1415 N N . PHE A 1 179 ? 0.224 18.078 9.604 1.00 91.56 179 PHE A N 1
ATOM 1416 C CA . PHE A 1 179 ? 1.541 18.666 9.866 1.00 91.56 179 PHE A CA 1
ATOM 1417 C C . PHE A 1 179 ? 2.308 17.835 10.901 1.00 91.56 179 PHE A C 1
ATOM 1419 O O . PHE A 1 179 ? 1.911 17.750 12.060 1.00 91.56 179 PHE A O 1
ATOM 1426 N N . LEU A 1 180 ? 3.458 17.274 10.513 1.00 87.19 180 LEU A N 1
ATOM 1427 C CA . LEU A 1 180 ? 4.334 16.552 11.446 1.00 87.19 180 LEU A CA 1
ATOM 1428 C C . LEU A 1 180 ? 5.341 17.498 12.109 1.00 87.19 180 LEU A C 1
ATOM 1430 O O . LEU A 1 180 ? 5.644 17.383 13.294 1.00 87.19 180 LEU A O 1
ATOM 1434 N N . THR A 1 181 ? 5.893 18.421 11.321 1.00 87.12 181 THR A N 1
ATOM 1435 C CA . THR A 1 181 ? 6.805 19.490 11.746 1.00 87.12 181 THR A CA 1
ATOM 1436 C C . THR A 1 181 ? 6.602 20.710 10.843 1.00 87.12 181 THR A C 1
ATOM 1438 O O . THR A 1 181 ? 5.867 20.634 9.866 1.00 87.12 181 THR A O 1
ATOM 1441 N N . MET A 1 182 ? 7.312 21.815 11.096 1.00 84.62 182 MET A N 1
ATOM 1442 C CA . MET A 1 182 ? 7.255 22.997 10.220 1.00 84.62 182 MET A CA 1
ATOM 1443 C C . MET A 1 182 ? 7.673 22.737 8.764 1.00 84.62 182 MET A C 1
ATOM 1445 O O . MET A 1 182 ? 7.258 23.481 7.888 1.00 84.62 182 MET A O 1
ATOM 1449 N N . LYS A 1 183 ? 8.522 21.732 8.505 1.00 86.50 183 LYS A N 1
ATOM 1450 C CA . LYS A 1 183 ? 9.070 21.458 7.161 1.00 86.50 183 LYS A CA 1
ATOM 1451 C C . LYS A 1 183 ? 8.550 20.172 6.527 1.00 86.50 183 LYS A C 1
ATOM 1453 O O . LYS A 1 183 ? 8.860 19.892 5.372 1.00 86.50 183 LYS A O 1
ATOM 1458 N N . ILE A 1 184 ? 7.852 19.350 7.304 1.00 87.75 184 ILE A N 1
ATOM 1459 C CA . ILE A 1 184 ? 7.392 18.031 6.882 1.00 87.75 184 ILE A CA 1
ATOM 1460 C C . ILE A 1 184 ? 5.929 17.910 7.268 1.00 87.75 184 ILE A C 1
ATOM 1462 O O . ILE A 1 184 ? 5.595 17.947 8.457 1.00 87.75 184 ILE A O 1
ATOM 1466 N N . SER A 1 185 ? 5.090 17.684 6.271 1.00 90.88 185 SER A N 1
ATOM 1467 C CA . SER A 1 185 ? 3.706 17.274 6.442 1.00 90.88 185 SER A CA 1
ATOM 1468 C C . SER A 1 185 ? 3.510 15.865 5.890 1.00 90.88 185 SER A C 1
ATOM 1470 O O . SER A 1 185 ? 4.404 15.248 5.306 1.00 90.88 185 SER A O 1
ATOM 1472 N N . ARG A 1 186 ? 2.345 15.298 6.161 1.00 91.62 186 ARG A N 1
ATOM 1473 C CA . ARG A 1 186 ? 1.915 13.992 5.687 1.00 91.62 186 ARG A CA 1
ATOM 1474 C C . ARG A 1 186 ? 0.574 14.167 4.999 1.00 91.62 186 ARG A C 1
ATOM 1476 O O . ARG A 1 186 ? -0.347 14.735 5.574 1.00 91.62 186 ARG A O 1
ATOM 1483 N N . ARG A 1 187 ? 0.469 13.671 3.773 1.00 94.31 187 ARG A N 1
ATOM 1484 C CA . ARG A 1 187 ? -0.770 13.638 3.004 1.00 94.31 187 ARG A CA 1
ATOM 1485 C C . ARG A 1 187 ? -1.479 12.310 3.218 1.00 94.31 187 ARG A C 1
ATOM 1487 O O . ARG A 1 187 ? -0.876 11.267 3.000 1.00 94.31 187 ARG A O 1
ATOM 1494 N N . LEU A 1 188 ? -2.746 12.328 3.606 1.00 96.88 188 LEU A N 1
ATOM 1495 C CA . LEU A 1 188 ? -3.631 11.173 3.487 1.00 96.88 188 LEU A CA 1
ATOM 1496 C C . LEU A 1 188 ? -4.316 11.253 2.122 1.00 96.88 188 LEU A C 1
ATOM 1498 O O . LEU A 1 188 ? -5.234 12.051 1.926 1.00 96.88 188 LEU A O 1
ATOM 1502 N N . VAL A 1 189 ? -3.841 10.453 1.173 1.00 97.38 189 VAL A N 1
ATOM 1503 C CA . VAL A 1 189 ? -4.345 10.440 -0.202 1.00 97.38 189 VAL A CA 1
ATOM 1504 C C . VAL A 1 189 ? -5.329 9.293 -0.360 1.00 97.38 189 VAL A C 1
ATOM 1506 O O . VAL A 1 189 ? -5.030 8.159 0.007 1.00 97.38 189 VAL A O 1
ATOM 1509 N N . THR A 1 190 ? -6.499 9.585 -0.925 1.00 98.50 190 THR A N 1
ATOM 1510 C CA . THR A 1 190 ? -7.506 8.586 -1.295 1.00 98.50 190 THR A CA 1
ATOM 1511 C C . THR A 1 190 ? -7.710 8.597 -2.800 1.00 98.50 190 THR A C 1
ATOM 1513 O O . THR A 1 190 ? -8.032 9.633 -3.387 1.00 98.50 190 THR A O 1
ATOM 1516 N N . MET A 1 191 ? -7.567 7.430 -3.420 1.00 98.56 191 MET A N 1
ATOM 1517 C CA . MET A 1 191 ? -7.848 7.195 -4.829 1.00 98.56 191 MET A CA 1
ATOM 1518 C C . MET A 1 191 ? -8.971 6.173 -4.981 1.00 98.56 191 MET A C 1
ATOM 1520 O O . MET A 1 191 ? -9.024 5.194 -4.243 1.00 98.56 191 MET A O 1
ATOM 1524 N N . GLU A 1 192 ? -9.842 6.369 -5.961 1.00 98.62 192 GLU A N 1
ATOM 1525 C CA . GLU A 1 192 ? -10.939 5.460 -6.291 1.00 98.62 192 GLU A CA 1
ATOM 1526 C C . GLU A 1 192 ? -10.689 4.791 -7.645 1.00 98.62 192 GLU A C 1
ATOM 1528 O O . GLU A 1 192 ? -10.248 5.447 -8.596 1.00 98.62 192 GLU A O 1
ATOM 1533 N N . LYS A 1 193 ? -10.968 3.486 -7.738 1.00 98.25 193 LYS A N 1
ATOM 1534 C CA . LYS A 1 193 ? -10.906 2.743 -8.999 1.00 98.25 193 LYS A CA 1
ATOM 1535 C C . LYS A 1 193 ? -12.112 3.089 -9.866 1.00 98.25 193 LYS A C 1
ATOM 1537 O O . LYS A 1 193 ? -13.237 2.696 -9.568 1.00 98.25 193 LYS A O 1
ATOM 1542 N N . ILE A 1 194 ? -11.854 3.796 -10.962 1.00 97.88 194 ILE A N 1
ATOM 1543 C CA . ILE A 1 194 ? -12.879 4.307 -11.881 1.00 97.88 194 ILE A CA 1
ATOM 1544 C C . ILE A 1 194 ? -13.034 3.469 -13.151 1.00 97.88 194 ILE A C 1
ATOM 1546 O O . ILE A 1 194 ? -14.077 3.548 -13.793 1.00 97.88 194 ILE A O 1
ATOM 1550 N N . LEU A 1 195 ? -12.053 2.634 -13.502 1.00 96.12 195 LEU A N 1
ATOM 1551 C CA . LEU A 1 195 ? -12.115 1.744 -14.666 1.00 96.12 195 LEU A CA 1
ATOM 1552 C C . LEU A 1 195 ? -11.611 0.343 -14.308 1.00 96.12 195 LEU A C 1
ATOM 1554 O O . LEU A 1 195 ? -10.740 0.179 -13.450 1.00 96.12 195 LEU A O 1
ATOM 1558 N N . SER A 1 196 ? -12.105 -0.665 -15.025 1.00 94.50 196 SER A N 1
ATOM 1559 C CA . SER A 1 196 ? -11.582 -2.029 -14.946 1.00 94.50 196 SER A CA 1
ATOM 1560 C C . SER A 1 196 ? -10.122 -2.083 -15.413 1.00 94.50 196 SER A C 1
ATOM 1562 O O . SER A 1 196 ? -9.707 -1.326 -16.293 1.00 94.50 196 SER A O 1
ATOM 1564 N N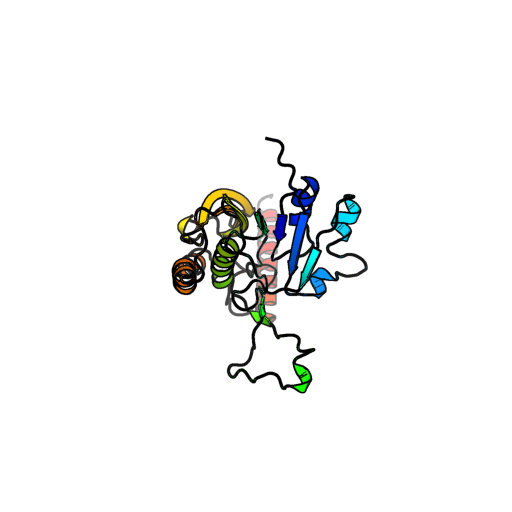 . TYR A 1 197 ? -9.333 -2.973 -14.810 1.00 94.81 197 TYR A N 1
ATOM 1565 C CA . TYR A 1 197 ? -7.925 -3.151 -15.160 1.00 94.81 197 TYR A CA 1
ATOM 1566 C C . TYR A 1 197 ? -7.801 -4.164 -16.300 1.00 94.81 197 TYR A C 1
ATOM 1568 O O . TYR A 1 197 ? -8.129 -5.335 -16.125 1.00 94.81 197 TYR A O 1
ATOM 1576 N N . ASP A 1 198 ? -7.318 -3.724 -17.459 1.00 94.19 198 ASP A N 1
ATOM 1577 C CA . ASP A 1 198 ? -7.045 -4.607 -18.596 1.00 94.19 198 ASP A CA 1
ATOM 1578 C C . ASP A 1 198 ? -5.617 -5.156 -18.509 1.00 94.19 198 ASP A C 1
ATOM 1580 O O . ASP A 1 198 ? -4.639 -4.423 -18.673 1.00 94.19 198 ASP A O 1
ATOM 1584 N N . ILE A 1 199 ? -5.490 -6.463 -18.271 1.00 91.00 199 ILE A N 1
ATOM 1585 C CA . ILE A 1 199 ? -4.189 -7.132 -18.144 1.00 91.00 199 ILE A CA 1
ATOM 1586 C C . ILE A 1 199 ? -3.318 -6.970 -19.397 1.00 91.00 199 ILE A C 1
ATOM 1588 O O . ILE A 1 199 ? -2.098 -6.879 -19.281 1.00 91.00 199 ILE A O 1
ATOM 1592 N N . ASN A 1 200 ? -3.925 -6.845 -20.582 1.00 94.75 200 ASN A N 1
ATOM 1593 C CA . ASN A 1 200 ? -3.192 -6.669 -21.837 1.00 94.75 200 ASN A CA 1
ATOM 1594 C C . ASN A 1 200 ? -2.550 -5.277 -21.947 1.00 94.75 200 ASN A C 1
ATOM 1596 O O . ASN A 1 200 ? -1.633 -5.076 -22.738 1.00 94.75 200 ASN A O 1
ATOM 1600 N N . LYS A 1 201 ? -3.013 -4.312 -21.143 1.00 95.44 201 LYS A N 1
ATOM 1601 C CA . LYS A 1 201 ? -2.501 -2.935 -21.091 1.00 95.44 201 LYS A CA 1
ATOM 1602 C C . LYS A 1 201 ? -1.566 -2.690 -19.906 1.00 95.44 201 LYS A C 1
ATOM 1604 O O . LYS A 1 201 ? -1.154 -1.552 -19.688 1.00 95.44 201 LYS A O 1
ATOM 1609 N N . GLN A 1 202 ? -1.197 -3.732 -19.160 1.00 92.44 202 GLN A N 1
ATOM 1610 C CA . GLN A 1 202 ? -0.371 -3.623 -17.955 1.00 92.44 202 GLN A CA 1
ATOM 1611 C C . GLN A 1 202 ? 0.935 -2.845 -18.180 1.00 92.44 202 GLN A C 1
ATOM 1613 O O . GLN A 1 202 ? 1.274 -1.969 -17.385 1.00 92.44 202 GLN A O 1
ATOM 1618 N N . ASP A 1 203 ? 1.666 -3.126 -19.259 1.00 93.50 203 ASP A N 1
ATOM 1619 C CA . ASP A 1 203 ? 2.936 -2.440 -19.517 1.00 93.50 203 ASP A CA 1
ATOM 1620 C C . ASP A 1 203 ? 2.736 -0.944 -19.788 1.00 93.50 203 ASP A C 1
ATOM 1622 O O . ASP A 1 203 ? 3.496 -0.119 -19.277 1.00 93.50 203 ASP A O 1
ATOM 1626 N N . MET A 1 204 ? 1.670 -0.581 -20.506 1.00 95.25 204 MET A N 1
ATOM 1627 C CA . MET A 1 204 ? 1.281 0.814 -20.726 1.00 95.25 204 MET A CA 1
ATOM 1628 C C . MET A 1 204 ? 0.917 1.496 -19.400 1.00 95.25 204 MET A C 1
ATOM 1630 O O . MET A 1 204 ? 1.418 2.581 -19.113 1.00 95.25 204 MET A O 1
ATOM 1634 N N . TYR A 1 205 ? 0.101 0.858 -18.553 1.00 94.81 205 TYR A N 1
ATOM 1635 C CA . TYR A 1 205 ? -0.273 1.406 -17.244 1.00 94.81 205 TYR A CA 1
ATOM 1636 C C . TYR A 1 205 ? 0.940 1.673 -16.347 1.00 94.81 205 TYR A C 1
ATOM 1638 O O . TYR A 1 205 ? 1.064 2.752 -15.756 1.00 94.81 205 TYR A O 1
ATOM 1646 N N . ARG A 1 206 ? 1.882 0.728 -16.296 1.00 92.12 206 ARG A N 1
ATOM 1647 C CA . ARG A 1 206 ? 3.127 0.875 -15.532 1.00 92.12 206 ARG A CA 1
ATOM 1648 C C . ARG A 1 206 ? 3.998 2.002 -16.065 1.00 92.12 206 ARG A C 1
ATOM 1650 O O . ARG A 1 206 ? 4.570 2.746 -15.272 1.00 92.12 206 ARG A O 1
ATOM 1657 N N . GLN A 1 207 ? 4.099 2.148 -17.384 1.00 90.88 207 GLN A N 1
ATOM 1658 C CA . GLN A 1 207 ? 4.842 3.248 -17.998 1.00 90.88 207 GLN A CA 1
ATOM 1659 C C . GLN A 1 207 ? 4.224 4.608 -17.653 1.00 90.88 207 GLN A C 1
ATOM 1661 O O . GLN A 1 207 ? 4.950 5.495 -17.208 1.00 90.88 207 GLN A O 1
ATOM 1666 N N . GLU A 1 208 ? 2.902 4.765 -17.775 1.00 90.06 208 GLU A N 1
ATOM 1667 C CA . GLU A 1 208 ? 2.209 6.016 -17.424 1.00 90.06 208 GLU A CA 1
ATOM 1668 C C . GLU A 1 208 ? 2.390 6.388 -15.949 1.00 90.06 208 GLU A C 1
ATOM 1670 O O . GLU A 1 208 ? 2.733 7.527 -15.615 1.00 90.06 208 GLU A O 1
ATOM 1675 N N . THR A 1 209 ? 2.241 5.411 -15.055 1.00 89.19 209 THR A N 1
ATOM 1676 C CA . THR A 1 209 ? 2.377 5.653 -13.613 1.00 89.19 209 THR A CA 1
ATOM 1677 C C . THR A 1 209 ? 3.817 6.034 -13.251 1.00 89.19 209 THR A C 1
ATOM 1679 O O . THR A 1 209 ? 4.041 6.925 -12.431 1.00 89.19 209 THR A O 1
ATOM 1682 N N . ARG A 1 210 ? 4.818 5.445 -13.923 1.00 88.00 210 ARG A N 1
ATOM 1683 C CA . ARG A 1 210 ? 6.243 5.744 -13.696 1.00 88.00 210 ARG A CA 1
ATOM 1684 C C . ARG A 1 210 ? 6.689 7.121 -14.170 1.00 88.00 210 ARG A C 1
ATOM 1686 O O . ARG A 1 210 ? 7.655 7.634 -13.617 1.00 88.00 210 ARG A O 1
ATOM 1693 N N . LYS A 1 211 ? 5.999 7.763 -15.118 1.00 84.12 211 LYS A N 1
ATOM 1694 C CA . LYS A 1 211 ? 6.320 9.155 -15.503 1.00 84.12 211 LYS A CA 1
ATOM 1695 C C . LYS A 1 211 ? 6.268 10.104 -14.297 1.00 84.12 211 LYS A C 1
ATOM 1697 O O . LYS A 1 211 ? 7.071 11.026 -14.205 1.00 84.12 211 LYS A O 1
ATOM 1702 N N . HIS A 1 212 ? 5.383 9.820 -13.340 1.00 74.75 212 HIS A N 1
ATOM 1703 C CA . HIS A 1 212 ? 5.192 10.601 -12.117 1.00 74.75 212 HIS A CA 1
ATOM 1704 C C . HIS A 1 212 ? 6.223 10.279 -11.019 1.00 74.75 212 HIS A C 1
ATOM 1706 O O . HIS A 1 212 ? 6.422 11.083 -10.113 1.00 74.75 212 HIS A O 1
ATOM 1712 N N . ALA A 1 213 ? 6.931 9.146 -11.114 1.00 74.94 213 ALA A N 1
ATOM 1713 C CA . ALA A 1 213 ? 7.994 8.774 -10.176 1.00 74.94 213 ALA A CA 1
ATOM 1714 C C . ALA A 1 213 ? 9.122 9.813 -10.142 1.00 74.94 213 ALA A C 1
ATOM 1716 O O . ALA A 1 213 ? 9.613 10.169 -9.073 1.00 74.94 213 ALA A O 1
ATOM 1717 N N . ASN A 1 214 ? 9.502 10.317 -11.320 1.00 68.94 214 ASN A N 1
ATOM 1718 C CA . ASN A 1 214 ? 10.543 11.332 -11.453 1.00 68.94 214 ASN A CA 1
ATOM 1719 C C . ASN A 1 214 ? 10.116 12.642 -10.781 1.00 68.94 214 ASN A C 1
ATOM 1721 O O . ASN A 1 214 ? 10.888 13.211 -10.023 1.00 68.94 214 ASN A O 1
ATOM 1725 N N . LEU A 1 215 ? 8.852 13.053 -10.942 1.00 70.88 215 LEU A N 1
ATOM 1726 C CA . LEU A 1 215 ? 8.323 14.242 -10.268 1.00 70.88 215 LEU A CA 1
ATOM 1727 C C . LEU A 1 215 ? 8.372 14.107 -8.744 1.00 70.88 215 LEU A C 1
ATOM 1729 O O . LEU A 1 215 ? 8.740 15.062 -8.066 1.00 70.88 215 LEU A O 1
ATOM 1733 N N . LEU A 1 216 ? 8.035 12.932 -8.203 1.00 71.69 216 LEU A N 1
ATOM 1734 C CA . LEU A 1 216 ? 8.137 12.678 -6.766 1.00 71.69 216 LEU A CA 1
ATOM 1735 C C . LEU A 1 216 ? 9.594 12.712 -6.288 1.00 71.69 216 LEU A C 1
ATOM 1737 O O . LEU A 1 216 ? 9.871 13.251 -5.221 1.00 71.69 216 LEU A O 1
ATOM 1741 N N . LYS A 1 217 ? 10.518 12.153 -7.073 1.00 72.56 217 LYS A N 1
ATOM 1742 C CA . LYS A 1 217 ? 11.950 12.176 -6.768 1.00 72.56 217 LYS A CA 1
ATOM 1743 C C . LYS A 1 217 ? 12.504 13.603 -6.748 1.00 72.56 217 LYS A C 1
ATOM 1745 O O . LYS A 1 217 ? 13.251 13.932 -5.834 1.00 72.56 217 LYS A O 1
ATOM 1750 N N . ASP A 1 218 ? 12.112 14.423 -7.717 1.00 69.00 218 ASP A N 1
ATOM 1751 C CA . ASP A 1 218 ? 12.679 15.756 -7.926 1.00 69.00 218 ASP A CA 1
ATOM 1752 C C . ASP A 1 218 ? 12.052 16.825 -7.009 1.00 69.00 218 ASP A C 1
ATOM 1754 O O . ASP A 1 218 ? 12.722 17.783 -6.638 1.00 69.00 218 ASP A O 1
ATOM 1758 N N . ASN A 1 219 ? 10.780 16.669 -6.610 1.00 66.38 219 ASN A N 1
ATOM 1759 C CA . ASN A 1 219 ? 10.034 17.701 -5.867 1.00 66.38 219 ASN A CA 1
ATOM 1760 C C . ASN A 1 219 ? 9.759 17.357 -4.394 1.00 66.38 219 ASN A C 1
ATOM 1762 O O . ASN A 1 219 ? 9.212 18.185 -3.660 1.00 66.38 219 ASN A O 1
ATOM 1766 N N . ASN A 1 220 ? 10.115 16.150 -3.941 1.00 68.69 220 ASN A N 1
ATOM 1767 C CA . ASN A 1 220 ? 9.871 15.700 -2.569 1.00 68.69 220 ASN A CA 1
ATOM 1768 C C . ASN A 1 220 ? 11.162 15.364 -1.806 1.00 68.69 220 ASN A C 1
ATOM 1770 O O . ASN A 1 220 ? 11.267 14.326 -1.143 1.00 68.69 220 ASN A O 1
ATOM 1774 N N . GLU A 1 221 ? 12.155 16.253 -1.883 1.00 67.06 221 GLU A N 1
ATOM 1775 C CA . GLU A 1 221 ? 13.358 16.162 -1.056 1.00 67.06 221 GLU A CA 1
ATOM 1776 C C . GLU A 1 221 ? 13.038 16.494 0.405 1.00 67.06 221 GLU A C 1
ATOM 1778 O O . GLU A 1 221 ? 12.993 17.645 0.839 1.00 67.06 221 GLU A O 1
ATOM 1783 N N . LEU A 1 222 ? 12.819 15.450 1.201 1.00 66.00 222 LEU A N 1
ATOM 1784 C CA . LEU A 1 222 ? 12.577 15.608 2.628 1.00 66.00 222 LEU A CA 1
ATOM 1785 C C . LEU A 1 222 ? 13.857 16.090 3.342 1.00 66.00 222 LEU A C 1
ATOM 1787 O O . LEU A 1 222 ? 14.900 15.428 3.258 1.00 66.00 222 LEU A O 1
ATOM 1791 N N . PRO A 1 223 ? 13.807 17.201 4.103 1.00 49.69 223 PRO A N 1
ATOM 1792 C CA . PRO A 1 223 ? 14.995 17.775 4.721 1.00 49.69 223 PRO A CA 1
ATOM 1793 C C . PRO A 1 223 ? 15.599 16.845 5.785 1.00 49.69 223 PRO A C 1
ATOM 1795 O O . PRO A 1 223 ? 15.006 16.630 6.837 1.00 49.69 223 PRO A O 1
ATOM 1798 N N . GLY A 1 224 ? 16.826 16.366 5.533 1.00 46.88 224 GLY A N 1
ATOM 1799 C CA . GLY A 1 224 ? 17.777 15.837 6.522 1.00 46.88 224 GLY A CA 1
ATOM 1800 C C . GLY A 1 224 ? 17.396 14.531 7.244 1.00 46.88 224 GLY A C 1
ATOM 1801 O O . GLY A 1 224 ? 16.423 14.461 7.982 1.00 46.88 224 GLY A O 1
ATOM 1802 N N . LYS A 1 225 ? 18.283 13.523 7.126 1.00 41.44 225 LYS A N 1
ATOM 1803 C CA . LYS A 1 225 ? 18.196 12.103 7.570 1.00 41.44 225 LYS A CA 1
ATOM 1804 C C . LYS A 1 225 ? 17.312 11.164 6.742 1.00 41.44 225 LYS A C 1
ATOM 1806 O O . LYS A 1 225 ? 17.343 9.966 7.019 1.00 41.44 225 LYS A O 1
ATOM 1811 N N . TYR A 1 226 ? 16.604 11.667 5.736 1.00 50.44 226 TYR A N 1
ATOM 1812 C CA . TYR A 1 226 ? 15.489 10.940 5.124 1.00 50.44 226 TYR A CA 1
ATOM 1813 C C . TYR A 1 226 ? 15.428 10.997 3.586 1.00 50.44 226 TYR A C 1
ATOM 1815 O O . TYR A 1 226 ? 14.424 10.612 3.001 1.00 50.44 226 TYR A O 1
ATOM 1823 N N . GLY A 1 227 ? 16.531 11.397 2.949 1.00 33.47 227 GLY A N 1
ATOM 1824 C CA . GLY A 1 227 ? 16.777 11.328 1.508 1.00 33.47 227 GLY A CA 1
ATOM 1825 C C . GLY A 1 227 ? 18.254 11.003 1.258 1.00 33.47 227 GLY A C 1
ATOM 1826 O O . GLY A 1 227 ? 19.108 11.266 2.108 1.00 33.47 227 GLY A O 1
ATOM 1827 N N . THR A 1 228 ? 18.536 10.329 0.151 1.00 36.28 228 THR A N 1
ATOM 1828 C CA . THR A 1 228 ? 19.826 9.740 -0.241 1.00 36.28 228 THR A CA 1
ATOM 1829 C C . THR A 1 228 ? 21.009 10.722 -0.290 1.00 36.28 228 THR A C 1
ATOM 1831 O O . THR A 1 228 ? 20.858 11.883 -0.633 1.00 36.28 228 THR A O 1
ATOM 1834 N N . GLU A 1 229 ? 22.200 10.198 0.036 1.00 39.44 229 GLU A N 1
ATOM 1835 C CA . GLU A 1 229 ? 23.544 10.766 -0.209 1.00 39.44 229 GLU A CA 1
ATOM 1836 C C . GLU A 1 229 ? 23.885 12.163 0.345 1.00 39.44 229 GLU A C 1
ATOM 1838 O O . GLU A 1 229 ? 24.433 13.019 -0.336 1.00 39.44 229 GLU A O 1
ATOM 1843 N N . GLY A 1 230 ? 23.742 12.348 1.658 1.00 36.75 230 GLY A N 1
ATOM 1844 C CA . GLY A 1 230 ? 24.663 13.230 2.381 1.00 36.75 230 GLY A CA 1
ATOM 1845 C C . GLY A 1 230 ? 25.960 12.475 2.676 1.00 36.75 230 GLY A C 1
ATOM 1846 O O . GLY A 1 230 ? 25.906 11.402 3.290 1.00 36.75 230 GLY A O 1
ATOM 1847 N N . THR A 1 231 ? 27.115 13.007 2.264 1.00 37.25 231 THR A N 1
ATOM 1848 C CA . THR A 1 231 ? 28.460 12.534 2.638 1.00 37.25 231 THR A CA 1
ATOM 1849 C C . THR A 1 231 ? 28.429 12.076 4.092 1.00 37.25 231 THR A C 1
ATOM 1851 O O . THR A 1 231 ? 28.086 12.860 4.981 1.00 37.25 231 THR A O 1
ATOM 1854 N N . LYS A 1 232 ? 28.681 10.786 4.359 1.00 40.81 232 LYS A N 1
ATOM 1855 C CA . LYS A 1 232 ? 28.622 10.257 5.728 1.00 40.81 232 LYS A CA 1
ATOM 1856 C C . LYS A 1 232 ? 29.649 11.010 6.573 1.00 40.81 232 LYS A C 1
ATOM 1858 O O . LYS A 1 232 ? 30.812 10.629 6.582 1.00 40.81 232 LYS A O 1
ATOM 1863 N N . LEU A 1 233 ? 29.196 12.031 7.307 1.00 49.81 233 LEU A N 1
ATOM 1864 C CA . LEU A 1 233 ? 29.991 12.745 8.303 1.00 49.81 233 LEU A CA 1
ATOM 1865 C C . LEU A 1 233 ? 30.661 11.700 9.190 1.00 49.81 233 LEU A C 1
ATOM 1867 O O . LEU A 1 233 ? 29.975 10.890 9.844 1.00 49.81 233 LEU A O 1
ATOM 1871 N N . THR A 1 234 ? 31.990 11.694 9.158 1.00 56.19 234 THR A N 1
ATOM 1872 C CA . THR A 1 234 ? 32.817 10.758 9.906 1.00 56.19 234 THR A CA 1
ATOM 1873 C C . THR A 1 234 ? 32.536 10.924 11.402 1.00 56.19 234 THR A C 1
ATOM 1875 O O . THR A 1 234 ? 31.955 11.913 11.865 1.00 56.19 234 THR A O 1
ATOM 1878 N N . LYS A 1 235 ? 32.932 9.945 12.226 1.00 53.03 235 LYS A N 1
ATOM 1879 C CA . LYS A 1 235 ? 32.807 10.087 13.690 1.00 53.03 235 LYS A CA 1
ATOM 1880 C C . LYS A 1 235 ? 33.540 11.336 14.209 1.00 53.03 235 LYS A C 1
ATOM 1882 O O . LYS A 1 235 ? 33.128 11.866 15.241 1.00 53.03 235 LYS A O 1
ATOM 1887 N N . ALA A 1 236 ? 34.581 11.793 13.509 1.00 60.53 236 ALA A N 1
ATOM 1888 C CA . ALA A 1 236 ? 35.307 13.017 13.821 1.00 60.53 236 ALA A CA 1
ATOM 1889 C C . ALA A 1 236 ? 34.451 14.261 13.535 1.00 60.53 236 ALA A C 1
ATOM 1891 O O . ALA A 1 236 ? 34.260 15.070 14.441 1.00 60.53 236 ALA A O 1
ATOM 1892 N N . ASP A 1 237 ? 33.811 14.338 12.367 1.00 58.88 237 ASP A N 1
ATOM 1893 C CA . ASP A 1 237 ? 32.967 15.483 11.987 1.00 58.88 237 ASP A CA 1
ATOM 1894 C C . ASP A 1 237 ? 31.761 15.638 12.925 1.00 58.88 237 ASP A C 1
ATOM 1896 O O . ASP A 1 237 ? 31.419 16.733 13.371 1.00 58.88 237 ASP A O 1
ATOM 1900 N N . ARG A 1 238 ? 31.163 14.513 13.347 1.00 64.06 238 ARG A N 1
ATOM 1901 C CA . ARG A 1 238 ? 30.076 14.516 14.346 1.00 64.06 238 ARG A CA 1
ATOM 1902 C C . ARG A 1 238 ? 30.537 14.986 15.726 1.00 64.06 238 ARG A C 1
ATOM 1904 O O . ARG A 1 238 ? 29.737 15.540 16.483 1.00 64.06 238 ARG A O 1
ATOM 1911 N N . ARG A 1 239 ? 31.796 14.724 16.095 1.00 65.50 239 ARG A N 1
ATOM 1912 C CA . ARG A 1 239 ? 32.389 15.204 17.354 1.00 65.50 239 ARG A CA 1
ATOM 1913 C C . ARG A 1 239 ? 32.717 16.695 17.268 1.00 65.50 239 ARG A C 1
ATOM 1915 O O . ARG A 1 239 ? 32.442 17.397 18.238 1.00 65.50 239 ARG A O 1
ATOM 1922 N N . ALA A 1 240 ? 33.215 17.166 16.126 1.00 69.62 240 ALA A N 1
ATOM 1923 C CA . ALA A 1 240 ? 33.487 18.577 15.866 1.00 69.62 240 ALA A CA 1
ATOM 1924 C C . ALA A 1 240 ? 32.203 19.420 15.935 1.00 69.62 240 ALA A C 1
ATOM 1926 O O . ALA A 1 240 ? 32.130 20.327 16.761 1.00 69.62 240 ALA A O 1
ATOM 1927 N N . MET A 1 241 ? 31.137 19.014 15.231 1.00 63.97 241 MET A N 1
ATOM 1928 C CA . MET A 1 241 ? 29.832 19.692 15.306 1.00 63.97 241 MET A CA 1
ATOM 1929 C C . MET A 1 241 ? 29.271 19.739 16.731 1.00 63.97 241 MET A C 1
ATOM 1931 O O . MET A 1 241 ? 28.739 20.760 17.168 1.00 63.97 241 MET A O 1
ATOM 1935 N N . LYS A 1 242 ? 29.387 18.644 17.498 1.00 70.94 242 LYS A N 1
ATOM 1936 C CA . LYS A 1 242 ? 28.942 18.629 18.902 1.00 70.94 242 LYS A CA 1
ATOM 1937 C C . LYS A 1 242 ? 29.754 19.586 19.775 1.00 70.94 242 LYS A C 1
ATOM 1939 O O . LYS A 1 242 ? 29.190 20.161 20.707 1.00 70.94 242 LYS A O 1
ATOM 1944 N N . LYS A 1 243 ? 31.051 19.742 19.498 1.00 75.00 243 LYS A N 1
ATOM 1945 C CA . LYS A 1 243 ? 31.935 20.669 20.211 1.00 75.00 243 LYS A CA 1
ATOM 1946 C C . LYS A 1 243 ? 31.563 22.119 19.891 1.00 75.00 243 LYS A C 1
ATOM 1948 O O . LYS A 1 243 ? 31.286 22.860 20.828 1.00 75.00 243 LYS A O 1
ATOM 1953 N N . GLU A 1 244 ? 31.406 22.464 18.613 1.00 69.81 244 GLU A N 1
ATOM 1954 C CA . GLU A 1 244 ? 30.956 23.796 18.175 1.00 69.81 244 GLU A CA 1
ATOM 1955 C C . GLU A 1 244 ? 29.577 24.154 18.732 1.00 69.81 244 GLU A C 1
ATOM 1957 O O . GLU A 1 244 ? 29.393 25.231 19.293 1.00 69.81 244 GLU A O 1
ATOM 1962 N N . THR A 1 245 ? 28.617 23.226 18.684 1.00 72.31 245 THR A N 1
ATOM 1963 C CA . THR A 1 245 ? 27.269 23.456 19.234 1.00 72.31 245 THR A CA 1
ATOM 1964 C C . THR A 1 245 ? 27.321 23.719 20.745 1.00 72.31 245 THR A C 1
ATOM 1966 O O . THR A 1 245 ? 26.573 24.543 21.276 1.00 72.31 245 THR A O 1
ATOM 1969 N N . ARG A 1 246 ? 28.208 23.027 21.475 1.00 72.88 246 ARG A N 1
ATOM 1970 C CA . ARG A 1 246 ? 28.397 23.224 22.921 1.00 72.88 246 ARG A CA 1
ATOM 1971 C C . ARG A 1 246 ? 29.081 24.557 23.228 1.00 72.88 246 ARG A C 1
ATOM 1973 O O . ARG A 1 246 ? 28.754 25.185 24.234 1.00 72.88 246 ARG A O 1
ATOM 1980 N N . GLU A 1 247 ? 29.990 24.990 22.366 1.00 75.62 247 GLU A N 1
ATOM 1981 C CA . GLU A 1 247 ? 30.717 26.251 22.483 1.00 75.62 247 GLU A CA 1
ATOM 1982 C C . GLU A 1 247 ? 29.823 27.454 22.155 1.00 75.62 247 GLU A C 1
ATOM 1984 O O . GLU A 1 247 ? 29.777 28.406 22.930 1.00 75.62 247 GLU A O 1
ATOM 1989 N N . GLN A 1 248 ? 28.989 27.358 21.117 1.00 70.19 248 GLN A N 1
ATOM 1990 C CA . GLN A 1 248 ? 27.951 28.347 20.807 1.00 70.19 248 GLN A CA 1
ATOM 1991 C C . GLN A 1 248 ? 26.907 28.459 21.926 1.0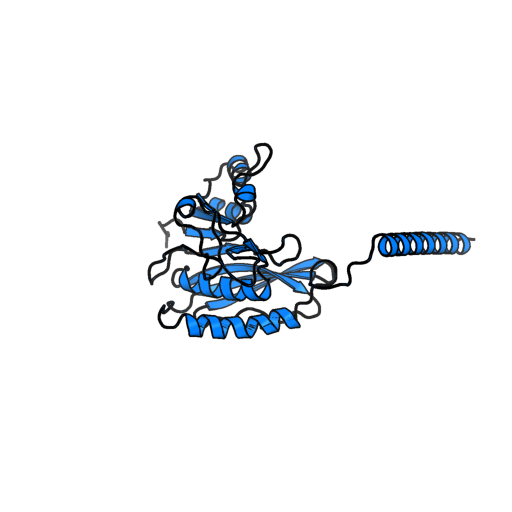0 70.19 248 GLN A C 1
ATOM 1993 O O . GLN A 1 248 ? 26.514 29.562 22.298 1.00 70.19 248 GLN A O 1
ATOM 1998 N N . ARG A 1 249 ? 26.489 27.334 22.528 1.00 72.19 249 ARG A N 1
ATOM 1999 C CA . ARG A 1 249 ? 25.607 27.350 23.711 1.00 72.19 249 ARG A CA 1
ATOM 2000 C C . ARG A 1 249 ? 26.263 28.015 24.920 1.00 72.19 249 ARG A C 1
ATOM 2002 O O . ARG A 1 249 ? 25.571 28.692 25.672 1.00 72.19 249 ARG A O 1
ATOM 2009 N N . ARG A 1 250 ? 27.574 27.831 25.116 1.00 73.12 250 ARG A N 1
ATOM 2010 C CA . ARG A 1 250 ? 28.330 28.520 26.172 1.00 73.12 250 ARG A CA 1
ATOM 2011 C C . ARG A 1 250 ? 28.416 30.022 25.907 1.00 73.12 250 ARG A C 1
ATOM 2013 O O . ARG A 1 250 ? 28.094 30.775 26.815 1.00 73.12 250 ARG A O 1
ATOM 2020 N N . LYS A 1 251 ? 28.751 30.444 24.683 1.00 74.50 251 LYS A N 1
ATOM 2021 C CA . LYS A 1 251 ? 28.804 31.866 24.298 1.00 74.50 251 LYS A CA 1
ATOM 2022 C C . LYS A 1 251 ? 27.460 32.566 24.503 1.00 74.50 251 LYS A C 1
ATOM 2024 O O . LYS A 1 251 ? 27.406 33.541 25.236 1.00 74.50 251 LYS A O 1
ATOM 2029 N N . ARG A 1 252 ? 26.361 31.972 24.020 1.00 71.94 252 ARG A N 1
ATOM 2030 C CA . ARG A 1 252 ? 24.999 32.502 24.236 1.00 71.94 252 ARG A CA 1
ATOM 2031 C C . ARG A 1 252 ? 24.603 32.590 25.710 1.00 71.94 252 ARG A C 1
ATOM 2033 O O . ARG A 1 252 ? 23.815 33.450 26.082 1.00 71.94 252 ARG A O 1
ATOM 2040 N N . LYS A 1 253 ? 25.103 31.680 26.554 1.00 71.75 253 LYS A N 1
ATOM 2041 C CA . LYS A 1 253 ? 24.831 31.705 27.998 1.00 71.75 253 LYS A CA 1
ATOM 2042 C C . LYS A 1 253 ? 25.616 32.817 28.699 1.00 71.75 253 LYS A C 1
ATOM 2044 O O . LYS A 1 253 ? 25.076 33.422 29.612 1.00 71.75 253 LYS A O 1
ATOM 2049 N N . VAL A 1 254 ? 26.848 33.083 28.262 1.00 71.75 254 VAL A N 1
ATOM 2050 C CA . VAL A 1 254 ? 27.673 34.193 28.764 1.00 71.75 254 VAL A CA 1
ATOM 2051 C C . VAL A 1 254 ? 27.102 35.539 28.314 1.00 71.75 254 VAL A C 1
ATOM 2053 O O . VAL A 1 254 ? 26.922 36.404 29.156 1.00 71.75 254 VAL A O 1
ATOM 2056 N N . GLU A 1 255 ? 26.704 35.676 27.046 1.00 66.69 255 GLU A N 1
ATOM 2057 C CA . GLU A 1 255 ? 26.053 36.893 26.525 1.00 66.69 255 GLU A CA 1
ATOM 2058 C C . GLU A 1 255 ? 24.752 37.229 27.268 1.00 66.69 255 GLU A C 1
ATOM 2060 O O . GLU A 1 255 ? 24.486 38.395 27.553 1.00 66.69 255 GLU A O 1
ATOM 2065 N N . LYS A 1 256 ? 23.966 36.206 27.639 1.00 64.50 256 LYS A N 1
ATOM 2066 C CA . LYS A 1 256 ? 22.764 36.374 28.471 1.00 64.50 256 LYS A CA 1
ATOM 2067 C C . LYS A 1 256 ? 23.064 36.821 29.902 1.00 64.50 256 LYS A C 1
ATOM 2069 O O . LYS A 1 256 ? 22.242 37.491 30.498 1.00 64.50 256 LYS A O 1
ATOM 2074 N N . LEU A 1 257 ? 24.210 36.435 30.461 1.00 60.53 257 LEU A N 1
ATOM 2075 C CA . LEU A 1 257 ? 24.608 36.833 31.815 1.00 60.53 257 LEU A CA 1
ATOM 2076 C C . LEU A 1 257 ? 25.166 38.262 31.853 1.00 60.53 257 LEU A C 1
ATOM 2078 O O . LEU A 1 257 ? 25.062 38.916 32.879 1.00 60.53 257 LEU A O 1
ATOM 2082 N N . THR A 1 258 ? 25.729 38.751 30.746 1.00 58.91 258 THR A N 1
ATOM 2083 C CA . THR A 1 258 ? 26.273 40.116 30.633 1.00 58.91 258 THR A CA 1
ATOM 2084 C C . THR A 1 258 ? 25.249 41.170 30.211 1.00 58.91 258 THR A C 1
ATOM 2086 O O . THR A 1 258 ? 25.572 42.347 30.236 1.00 58.91 258 THR A O 1
ATOM 2089 N N . THR A 1 259 ? 24.048 40.769 29.781 1.00 55.53 259 THR A N 1
ATOM 2090 C CA . THR A 1 259 ? 22.962 41.693 29.390 1.00 55.53 259 THR A CA 1
ATOM 2091 C C . THR A 1 259 ? 21.929 41.933 30.496 1.00 55.53 259 THR A C 1
ATOM 2093 O O . THR A 1 259 ? 21.124 42.846 30.362 1.00 55.53 259 THR A O 1
ATOM 2096 N N . ASP A 1 260 ? 21.993 41.164 31.590 1.00 53.16 260 ASP A N 1
ATOM 2097 C CA . ASP A 1 260 ? 21.170 41.316 32.805 1.00 53.16 260 ASP A CA 1
ATOM 2098 C C . ASP A 1 260 ? 21.953 41.983 33.971 1.00 53.16 260 ASP A C 1
ATOM 2100 O O . ASP A 1 260 ? 21.611 41.798 35.140 1.00 53.16 260 ASP A O 1
ATOM 2104 N N . SER A 1 261 ? 23.030 42.730 33.675 1.00 45.25 261 SER A N 1
ATOM 2105 C CA . SER A 1 261 ? 23.776 43.588 34.628 1.00 45.25 261 SER A CA 1
ATOM 2106 C C . SER A 1 261 ? 23.735 45.040 34.171 1.00 45.25 261 SER A C 1
ATOM 2108 O O . SER A 1 261 ? 23.726 45.925 35.052 1.00 45.25 261 SER A O 1
#

Foldseek 3Di:
DPPPDAFEEEAQDCQLVPQCVVSQVVPHAYEYEDLDVCSQVDPPPRHSCVVCVVVVTDDHHYYNFFLAPVTDPDDADQQADGLEYAYAADQQQPDFDKGFDDPDPDDDDDPPVCVVVDDGDIDTDHNLLVQLSVVLVCLRHHGAFGKYKYKAKAFPVQDDPLLHFDFPQKDWPDWDWDDPDPGIIIITTMITGHDGDDPVCSVVRSVSRSVSSVVNLVRGPRPDRRDDDDDPQPPVNVVVVVVVVVVVVVVVVVVVVVVVD

Organism: NCBI:txid215587

Sequence (261 aa):
KFRFFREIILDPFVGTGSLLIPCTYFGSYCYGADIDARILEGKNSKNAFSNFDQYGLQKPDLWRMDFSPRGCCIRAPPEGLFDAIVCDPPYGIRAGARKSGSRRKLIKPVPEKYKENHIPQTQVYESYDLMPDLVDNAARLLVQGGRLVYLLPVATETYTDDVLPKHPCMKVVANSEDFLTMKISRRLVTMEKILSYDINKQDMYRQETRKHANLLKDNNELPGKYGTEGTKLTKADRRAMKKETREQRRKRKVEKLTTDS

InterPro domains:
  IPR000241 Ribosomal RNA large subunit methyltransferase K/L-like, methyltransferase domain [PF01170] (8-101)
  IPR002052 DNA methylase, N-6 adenine-specific, conserved site [PS00092] (85-91)
  IPR029063 S-adenosyl-L-methionine-dependent methyltransferase superfamily [G3DSA:3.40.50.150] (6-172)
  IPR029063 S-adenosyl-L-methionine-dependent methyltransferase superfamily [SSF53335] (8-193)

Radius of gyration: 22.38 Å; chains: 1; bounding box: 64×72×56 Å

pLDDT: mean 84.17, std 15.14, range [33.47, 98.69]